Protein AF-A0A2N2N8L3-F1 (afdb_monomer)

Radius of gyration: 20.89 Å; Cα contacts (8 Å, |Δi|>4): 706; chains: 1; bounding box: 48×38×58 Å

Secondary structure (DSSP, 8-state):
-HHHHHHHHH-TTT-SS--HHHHH-TTS---GGG-SHHHHHHHHHHHHHHHHHHHHTT--SEEE-TTS-EEEPPTTS-HHHHHHHHHHHTT--HHHHHHHTSTTTHHHHHHHHH--GGGG--S-SS-TT--PPP---SB-TT-EEEEEEEEE-SSTTTS-S-EEEEEPSSS--SS----PPEE-SS-EEEEEEETTEEEEESS-SS-TTSSEEEEEESB-STTPPPTT-EE-TT-EEE-BBS-SS--SSSBEEEEEEETTEE--SSSSS--EETTEEEEE-SSTT-EEEEETTEEEE--SS--GGGEEE-

Sequence (310 aa):
MLLALMEYQTRWVTRTQLDPSYTTYPMGRYETNREGLYRQLAWTADTLNKAYYRYQINALPYVILADGNLVQLSTLINPGTAAVQYLMAQLHDQSGFQLAVSETGLFSSYTNFFGIPFDMAIENLVPADLTQPALVLPFEEGSTWSFTGGPHGGWGSGSAWAALDFAPPGEAFGCFQSDAWVVAAADGLVVRAKDGAVLLDLDGDGLEQTGWTLLYAHIESRDRVKAGTYLKTGDRIGHPSCEGGVSNGTHLHLARRYNGEWISADTHLPFNLEGWISSGDGAEYDGTLSRDGLSVTAWDGRIAENQIQR

Mean predicted aligned error: 3.6 Å

Nearest PDB structures (foldseek):
  6ik4-assembly1_A  TM=7.657E-01  e=8.246E-11  Pseudoalteromonas sp. CF6-2
  3it5-assembly4_G  TM=7.611E-01  e=2.643E-10  Pseudomonas aeruginosa PAO1
  7qrl-assembly2_B  TM=6.377E-01  e=5.430E-06  Caulobacter vibrioides
  3tuf-assembly1_B-2  TM=6.336E-01  e=5.246E-05  Bacillus subtilis

pLDDT: mean 96.17, std 3.13, range [81.5, 98.88]

Solvent-accessible surface area (backbone atoms only — not comparable to full-atom values): 16124 Å² total; per-residue (Å²): 108,71,66,29,51,24,30,57,62,56,36,60,78,83,49,92,79,72,60,72,66,42,65,40,24,36,61,64,58,93,45,87,94,30,55,32,60,68,43,32,49,51,51,50,54,33,46,31,33,34,32,21,48,30,35,71,71,71,71,47,64,55,41,58,24,62,72,67,51,79,46,76,54,70,89,85,62,54,36,69,56,46,6,52,52,45,48,39,19,70,69,19,38,75,69,53,30,56,44,42,77,30,74,85,21,40,54,39,40,33,33,75,76,72,42,65,72,73,84,73,60,72,80,69,71,70,57,94,82,69,71,82,72,83,29,43,58,48,44,50,78,76,43,54,30,21,36,30,26,17,27,22,42,50,60,62,89,15,34,32,34,11,16,39,28,36,26,64,71,79,88,83,74,45,72,52,91,52,90,55,52,31,22,32,34,39,50,26,27,23,66,41,49,56,76,16,29,38,31,35,24,53,78,56,86,72,49,79,54,46,55,46,29,40,39,39,33,15,30,27,82,65,76,40,47,56,54,78,42,74,40,48,59,65,38,73,42,20,18,38,13,49,35,42,85,85,64,85,30,34,22,36,40,43,22,39,27,40,44,59,41,58,44,33,18,50,61,99,62,38,41,51,38,73,63,31,36,36,38,49,70,88,46,80,34,33,20,36,36,34,42,97,92,45,73,30,49,35,36,92,58,84,55,86,68,20,54,48,70,78

Structure (mmCIF, N/CA/C/O backbone):
data_AF-A0A2N2N8L3-F1
#
_entry.id   AF-A0A2N2N8L3-F1
#
loop_
_atom_site.group_PDB
_atom_site.id
_atom_site.type_symbol
_atom_site.label_atom_id
_atom_site.label_alt_id
_atom_site.label_comp_id
_atom_site.label_asym_id
_atom_site.label_entity_id
_atom_site.label_seq_id
_atom_site.pdbx_PDB_ins_code
_atom_site.Cartn_x
_atom_site.Cartn_y
_atom_site.Cartn_z
_atom_site.occupancy
_atom_site.B_iso_or_equiv
_atom_site.auth_seq_id
_atom_site.auth_comp_id
_atom_site.auth_asym_id
_atom_site.auth_atom_id
_atom_site.pdbx_PDB_model_num
ATOM 1 N N . MET A 1 1 ? 3.624 -7.511 -15.253 1.00 92.12 1 MET A N 1
ATOM 2 C CA . MET A 1 1 ? 4.423 -6.265 -15.379 1.00 92.12 1 MET A CA 1
ATOM 3 C C . MET A 1 1 ? 5.872 -6.423 -14.905 1.00 92.12 1 MET A C 1
ATOM 5 O O . MET A 1 1 ? 6.756 -6.317 -15.742 1.00 92.12 1 MET A O 1
ATOM 9 N N . LEU A 1 2 ? 6.152 -6.710 -13.622 1.00 97.00 2 LEU A N 1
ATOM 10 C CA . LEU A 1 2 ? 7.535 -6.751 -13.090 1.00 97.00 2 LEU A CA 1
ATOM 11 C C . LEU A 1 2 ? 8.491 -7.684 -13.860 1.00 97.00 2 LEU A C 1
ATOM 13 O O . LEU A 1 2 ? 9.638 -7.320 -14.089 1.00 97.00 2 LEU A O 1
ATOM 17 N N . LEU A 1 3 ? 8.008 -8.840 -14.326 1.00 97.06 3 LEU A N 1
ATOM 18 C CA . LEU A 1 3 ? 8.795 -9.748 -15.172 1.00 97.06 3 LEU A CA 1
ATOM 19 C C . LEU A 1 3 ? 9.177 -9.125 -16.523 1.00 97.06 3 LEU A C 1
ATOM 21 O O . LEU A 1 3 ? 10.318 -9.259 -16.947 1.00 97.06 3 LEU A O 1
ATOM 25 N N . ALA A 1 4 ? 8.257 -8.408 -17.178 1.00 97.06 4 ALA A N 1
ATOM 26 C CA . ALA A 1 4 ? 8.539 -7.726 -18.444 1.00 97.06 4 ALA A CA 1
ATOM 27 C C . ALA A 1 4 ? 9.549 -6.586 -18.259 1.00 97.06 4 ALA A C 1
ATOM 29 O O . ALA A 1 4 ? 10.423 -6.398 -19.098 1.00 97.06 4 ALA A O 1
ATOM 30 N N . LEU A 1 5 ? 9.458 -5.858 -17.142 1.00 97.44 5 LEU A N 1
ATOM 31 C CA . LEU A 1 5 ? 10.433 -4.831 -16.777 1.00 97.44 5 LEU A CA 1
ATOM 32 C C . LEU A 1 5 ? 11.821 -5.434 -16.555 1.00 97.44 5 LEU A C 1
ATOM 34 O O . LEU A 1 5 ? 12.789 -4.941 -17.118 1.00 97.44 5 LEU A O 1
ATOM 38 N N . MET A 1 6 ? 11.915 -6.516 -15.786 1.00 97.00 6 MET A N 1
ATOM 39 C CA . MET A 1 6 ? 13.178 -7.210 -15.531 1.00 97.00 6 MET A CA 1
ATOM 40 C C . MET A 1 6 ? 13.795 -7.766 -16.818 1.00 97.00 6 MET A C 1
ATOM 42 O O . MET A 1 6 ? 14.991 -7.618 -17.061 1.00 97.00 6 MET A O 1
ATOM 46 N N . GLU A 1 7 ? 12.966 -8.350 -17.683 1.00 96.81 7 GLU A N 1
ATOM 47 C CA . GLU A 1 7 ? 13.397 -8.813 -18.999 1.00 96.81 7 GLU A CA 1
ATOM 48 C C . GLU A 1 7 ? 13.887 -7.661 -19.877 1.00 96.81 7 GLU A C 1
ATOM 50 O O . GLU A 1 7 ? 14.947 -7.765 -20.488 1.00 96.81 7 GLU A O 1
ATOM 55 N N . TYR A 1 8 ? 13.163 -6.542 -19.910 1.00 97.25 8 TYR A N 1
ATOM 56 C CA . TYR A 1 8 ? 13.579 -5.365 -20.666 1.00 97.25 8 TYR A CA 1
ATOM 57 C C . TYR A 1 8 ? 14.910 -4.790 -20.154 1.00 97.25 8 TYR A C 1
ATOM 59 O O . TYR A 1 8 ? 15.787 -4.486 -20.960 1.00 97.25 8 TYR A O 1
ATOM 67 N N . GLN A 1 9 ? 15.086 -4.672 -18.833 1.00 95.31 9 GLN A N 1
ATOM 68 C CA . GLN A 1 9 ? 16.285 -4.057 -18.252 1.00 95.31 9 GLN A CA 1
ATOM 69 C C . GLN A 1 9 ? 17.534 -4.922 -18.427 1.00 95.31 9 GLN A C 1
ATOM 71 O O . GLN A 1 9 ? 18.600 -4.407 -18.755 1.00 95.31 9 GLN A O 1
ATOM 76 N N . THR A 1 10 ? 17.433 -6.227 -18.174 1.00 94.81 10 THR A N 1
ATOM 77 C CA . THR A 1 10 ? 18.628 -7.073 -18.010 1.00 94.81 10 THR A CA 1
ATOM 78 C C . THR A 1 10 ? 18.534 -8.427 -18.713 1.00 94.81 10 THR A C 1
ATOM 80 O O . THR A 1 10 ? 19.490 -9.206 -18.678 1.00 94.81 10 THR A O 1
ATOM 83 N N . ARG A 1 11 ? 17.410 -8.719 -19.388 1.00 94.56 11 ARG A N 1
ATOM 84 C CA . ARG A 1 11 ? 17.077 -10.039 -19.961 1.00 94.56 11 ARG A CA 1
ATOM 85 C C . ARG A 1 11 ? 17.152 -11.174 -18.941 1.00 94.56 11 ARG A C 1
ATOM 87 O O . ARG A 1 11 ? 17.506 -12.304 -19.275 1.00 94.56 11 ARG A O 1
ATOM 94 N N . TRP A 1 12 ? 16.871 -10.850 -17.679 1.00 94.94 12 TRP A N 1
ATOM 95 C CA . TRP A 1 12 ? 17.054 -11.763 -16.554 1.00 94.94 12 TRP A CA 1
ATOM 96 C C . TRP A 1 12 ? 16.191 -13.021 -16.651 1.00 94.94 12 TRP A C 1
ATOM 98 O O . TRP A 1 12 ? 16.593 -14.080 -16.184 1.00 94.94 12 TRP A O 1
ATOM 108 N N . VAL A 1 13 ? 14.997 -12.902 -17.238 1.00 94.94 13 VAL A N 1
ATOM 109 C CA . VAL A 1 13 ? 13.988 -13.965 -17.229 1.00 94.94 13 VAL A CA 1
ATOM 110 C C . VAL A 1 13 ? 14.315 -15.031 -18.271 1.00 94.94 13 VAL A C 1
ATOM 112 O O . VAL A 1 13 ? 14.165 -16.219 -17.994 1.00 94.94 13 VAL A O 1
ATOM 115 N N . THR A 1 14 ? 14.758 -14.631 -19.466 1.00 94.62 14 THR A N 1
ATOM 116 C CA . THR A 1 14 ? 14.962 -15.571 -20.585 1.00 94.62 14 THR A CA 1
ATOM 117 C C . THR A 1 14 ? 16.404 -16.035 -20.766 1.00 94.62 14 THR A C 1
ATOM 119 O O . THR A 1 14 ? 16.648 -17.073 -21.388 1.00 94.62 14 THR A O 1
ATOM 122 N N . ARG A 1 15 ? 17.389 -15.289 -20.256 1.00 93.00 15 ARG A N 1
ATOM 123 C CA . ARG A 1 15 ? 18.804 -15.558 -20.523 1.00 93.00 15 ARG A CA 1
ATOM 124 C C . ARG A 1 15 ? 19.395 -16.541 -19.512 1.00 93.00 15 ARG A C 1
ATOM 126 O O . ARG A 1 15 ? 19.341 -16.335 -18.309 1.00 93.00 15 ARG A O 1
ATOM 133 N N . THR A 1 16 ? 20.061 -17.578 -20.015 1.00 88.94 16 THR A N 1
ATOM 134 C CA . THR A 1 16 ? 20.685 -18.629 -19.187 1.00 88.94 16 THR A CA 1
ATOM 135 C C . THR A 1 16 ? 22.053 -18.250 -18.614 1.00 88.94 16 THR A C 1
ATOM 137 O O . THR A 1 16 ? 22.494 -18.843 -17.634 1.00 88.94 16 THR A O 1
ATOM 140 N N . GLN A 1 17 ? 22.740 -17.276 -19.216 1.00 90.62 17 GLN A N 1
ATOM 141 C CA . GLN A 1 17 ? 24.029 -16.756 -18.752 1.00 90.62 17 GLN A CA 1
ATOM 142 C C . GLN A 1 17 ? 23.949 -15.242 -18.600 1.00 90.62 17 GLN A C 1
ATOM 144 O O . GLN A 1 17 ? 23.996 -14.512 -19.594 1.00 90.62 17 GLN A O 1
ATOM 149 N N . LEU A 1 18 ? 23.809 -14.788 -17.360 1.00 89.44 18 LEU A N 1
ATOM 150 C CA . LEU A 1 18 ? 23.697 -13.376 -17.014 1.00 89.44 18 LEU A CA 1
ATOM 151 C C . LEU A 1 18 ? 25.063 -12.772 -16.706 1.00 89.44 18 LEU A C 1
ATOM 153 O O . LEU A 1 18 ? 25.964 -13.451 -16.214 1.00 89.44 18 LEU A O 1
ATOM 157 N N . ASP A 1 19 ? 25.188 -11.474 -16.971 1.00 90.44 19 ASP A N 1
ATOM 158 C CA . ASP A 1 19 ? 26.271 -10.693 -16.387 1.00 90.44 19 ASP A CA 1
ATOM 159 C C . ASP A 1 19 ? 26.150 -10.760 -14.849 1.00 90.44 19 ASP A C 1
ATOM 161 O O . ASP A 1 19 ? 25.039 -10.592 -14.331 1.00 90.44 19 ASP A O 1
ATOM 165 N N . PRO A 1 20 ? 27.244 -11.003 -14.099 1.00 89.94 20 PRO A N 1
ATOM 166 C CA . PRO A 1 20 ? 27.199 -11.057 -12.639 1.00 89.94 20 PRO A CA 1
ATOM 167 C C . PRO A 1 20 ? 26.537 -9.831 -11.996 1.00 89.94 20 PRO A C 1
ATOM 169 O O . PRO A 1 20 ? 25.837 -9.971 -10.994 1.00 89.94 20 PRO A O 1
ATOM 172 N N . SER A 1 21 ? 26.693 -8.646 -12.592 1.00 92.12 21 SER A N 1
ATOM 173 C CA . SER A 1 21 ? 26.071 -7.412 -12.105 1.00 92.12 21 SER A CA 1
ATOM 174 C C . SER A 1 21 ? 24.540 -7.453 -12.157 1.00 92.12 21 SER A C 1
ATOM 176 O O . SER A 1 21 ? 23.894 -6.947 -11.241 1.00 92.12 21 SER A O 1
ATOM 178 N N . TYR A 1 22 ? 23.942 -8.121 -13.147 1.00 92.56 22 TYR A N 1
ATOM 179 C CA . TYR A 1 22 ? 22.488 -8.284 -13.262 1.00 92.56 22 TYR A CA 1
ATOM 180 C C . TYR A 1 22 ? 21.931 -9.357 -12.330 1.00 92.56 22 TYR A C 1
ATOM 182 O O . TYR A 1 22 ? 20.751 -9.322 -11.994 1.00 92.56 22 TYR A O 1
ATOM 190 N N . THR A 1 23 ? 22.762 -10.284 -11.853 1.00 90.12 23 THR A N 1
ATOM 191 C CA . THR A 1 23 ? 22.379 -11.172 -10.746 1.00 90.12 23 THR A CA 1
ATOM 192 C C . THR A 1 23 ? 22.213 -10.374 -9.452 1.00 90.12 23 THR A C 1
ATOM 194 O O . THR A 1 23 ? 21.265 -10.605 -8.701 1.00 90.12 23 THR A O 1
ATOM 197 N N . THR A 1 24 ? 23.092 -9.397 -9.215 1.00 94.38 24 THR A N 1
ATOM 198 C CA . THR A 1 24 ? 23.024 -8.510 -8.045 1.00 94.38 24 THR A CA 1
ATOM 199 C C . THR A 1 24 ? 21.941 -7.437 -8.190 1.00 94.38 24 THR A C 1
ATOM 201 O O . THR A 1 24 ? 21.227 -7.155 -7.227 1.00 94.38 24 THR A O 1
ATOM 204 N N . TYR A 1 25 ? 21.765 -6.880 -9.392 1.00 96.44 25 TYR A N 1
ATOM 205 C CA . TYR A 1 25 ? 20.835 -5.787 -9.689 1.00 96.44 25 TYR A CA 1
ATOM 206 C C . TYR A 1 25 ? 19.868 -6.116 -10.849 1.00 96.44 25 TYR A C 1
ATOM 208 O O . TYR A 1 25 ? 19.938 -5.469 -11.898 1.00 96.44 25 TYR A O 1
ATOM 216 N N . PRO A 1 26 ? 18.932 -7.080 -10.695 1.00 95.69 26 PRO A N 1
ATOM 217 C CA . PRO A 1 26 ? 18.049 -7.504 -11.792 1.00 95.69 26 PRO A CA 1
ATOM 218 C C . PRO A 1 26 ? 17.213 -6.404 -12.462 1.00 95.69 26 PRO A C 1
ATOM 220 O O . PRO A 1 26 ? 16.838 -6.553 -13.624 1.00 95.69 26 PRO A O 1
ATOM 223 N N . MET A 1 27 ? 16.925 -5.302 -11.760 1.00 96.56 27 MET A N 1
ATOM 224 C CA . MET A 1 27 ? 16.136 -4.180 -12.291 1.00 96.56 27 MET A CA 1
ATOM 225 C C . MET A 1 27 ? 17.001 -3.001 -12.758 1.00 96.56 27 MET A C 1
ATOM 227 O O . MET A 1 27 ? 16.466 -1.945 -13.082 1.00 96.56 27 MET A O 1
ATOM 231 N N . GLY A 1 28 ? 18.330 -3.158 -12.789 1.00 93.44 28 GLY A N 1
ATOM 232 C CA . GLY A 1 28 ? 19.258 -2.130 -13.268 1.00 93.44 28 GLY A CA 1
ATOM 233 C C . GLY A 1 28 ? 19.473 -0.953 -12.309 1.00 93.44 28 GLY A C 1
ATOM 234 O O . GLY A 1 28 ? 20.084 0.038 -12.701 1.00 93.44 28 GLY A O 1
ATOM 235 N N . ARG A 1 29 ? 19.004 -1.033 -11.053 1.00 95.25 29 ARG A N 1
ATOM 236 C CA . ARG A 1 29 ? 19.214 0.019 -10.044 1.00 95.25 29 ARG A CA 1
ATOM 237 C C . ARG A 1 29 ? 20.428 -0.285 -9.168 1.00 95.25 29 ARG A C 1
ATOM 239 O O . ARG A 1 29 ? 20.309 -1.003 -8.178 1.00 95.25 29 ARG A O 1
ATOM 246 N N . TYR A 1 30 ? 21.573 0.297 -9.505 1.00 93.88 30 TYR A N 1
ATOM 247 C CA . TYR A 1 30 ? 22.857 0.061 -8.833 1.00 93.88 30 TYR A CA 1
ATOM 248 C C . TYR A 1 30 ? 23.012 0.854 -7.530 1.00 93.88 30 TYR A C 1
ATOM 250 O O . TYR A 1 30 ? 23.660 1.896 -7.488 1.00 93.88 30 TYR A O 1
ATOM 258 N N . GLU A 1 31 ? 22.420 0.349 -6.452 1.00 93.50 31 GLU A N 1
ATOM 259 C CA . GLU A 1 31 ? 22.588 0.896 -5.104 1.00 93.50 31 GLU A CA 1
ATOM 260 C C . GLU A 1 31 ? 22.801 -0.226 -4.091 1.00 93.50 31 GLU A C 1
ATOM 262 O O . GLU A 1 31 ? 21.993 -1.149 -4.004 1.00 93.50 31 GLU A O 1
ATOM 267 N N . THR A 1 32 ? 23.848 -0.121 -3.275 1.00 90.00 32 THR A N 1
ATOM 268 C CA . THR A 1 32 ? 24.277 -1.189 -2.353 1.00 90.00 32 THR A CA 1
ATOM 269 C C . THR A 1 32 ? 23.197 -1.613 -1.350 1.00 90.00 32 THR A C 1
ATOM 271 O O . THR A 1 32 ? 23.111 -2.775 -0.968 1.00 90.00 32 THR A O 1
ATOM 274 N N . ASN A 1 33 ? 22.305 -0.708 -0.944 1.00 92.31 33 ASN A N 1
ATOM 275 C CA . ASN A 1 33 ? 21.179 -1.020 -0.053 1.00 92.31 33 ASN A CA 1
ATOM 276 C C . ASN A 1 33 ? 19.990 -1.709 -0.760 1.00 92.31 33 ASN A C 1
ATOM 278 O O . ASN A 1 33 ? 19.037 -2.120 -0.084 1.00 92.31 33 ASN A O 1
ATOM 282 N N . ARG A 1 34 ? 20.042 -1.858 -2.090 1.00 93.38 34 ARG A N 1
ATOM 283 C CA . ARG A 1 34 ? 19.021 -2.481 -2.950 1.00 93.38 34 ARG A CA 1
ATOM 284 C C . ARG A 1 34 ? 19.518 -3.745 -3.656 1.00 93.38 34 ARG A C 1
ATOM 286 O O . ARG A 1 34 ? 18.899 -4.170 -4.627 1.00 93.38 34 ARG A O 1
ATOM 293 N N . GLU A 1 35 ? 20.605 -4.349 -3.191 1.00 95.38 35 GLU A N 1
ATOM 294 C CA . GLU A 1 35 ? 21.120 -5.598 -3.758 1.00 95.38 35 GLU A CA 1
ATOM 295 C C . GLU A 1 35 ? 20.128 -6.764 -3.618 1.00 95.38 35 GLU A C 1
ATOM 297 O O . GLU A 1 35 ? 19.452 -6.931 -2.597 1.00 95.38 35 GLU A O 1
ATOM 302 N N . GLY A 1 36 ? 20.074 -7.597 -4.657 1.00 95.31 36 GLY A N 1
ATOM 303 C CA . GLY A 1 36 ? 19.284 -8.821 -4.706 1.00 95.31 36 GLY A CA 1
ATOM 304 C C . GLY A 1 36 ? 17.870 -8.643 -5.262 1.00 95.31 36 GLY A C 1
ATOM 305 O O . GLY A 1 36 ? 17.263 -7.569 -5.217 1.00 95.31 36 GLY A O 1
ATOM 306 N N . LEU A 1 37 ? 17.322 -9.752 -5.768 1.00 95.38 37 LEU A N 1
ATOM 307 C CA . LEU A 1 37 ? 16.042 -9.794 -6.481 1.00 95.38 37 LEU A CA 1
ATOM 308 C C . LEU A 1 37 ? 14.892 -9.163 -5.686 1.00 95.38 37 LEU A C 1
ATOM 310 O O . LEU A 1 37 ? 14.168 -8.326 -6.215 1.00 95.38 37 LEU A O 1
ATOM 314 N N . TYR A 1 38 ? 14.747 -9.526 -4.408 1.00 94.81 38 TYR A N 1
ATOM 315 C CA . TYR A 1 38 ? 13.665 -9.018 -3.563 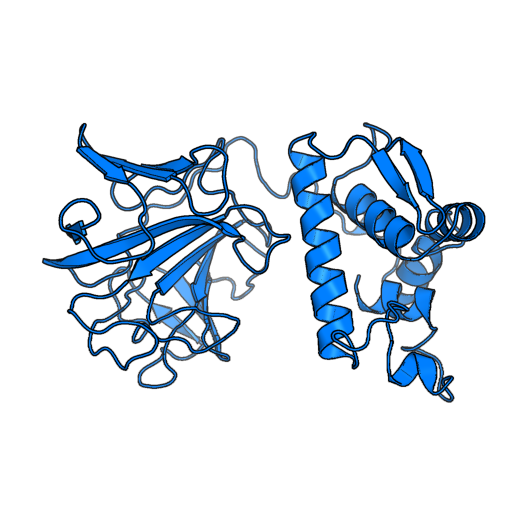1.00 94.81 38 TYR A CA 1
ATOM 316 C C . TYR A 1 38 ? 13.693 -7.490 -3.440 1.00 94.81 38 TYR A C 1
ATOM 318 O O . TYR A 1 38 ? 12.676 -6.838 -3.659 1.00 94.81 38 TYR A O 1
ATOM 326 N N . ARG A 1 39 ? 14.856 -6.902 -3.134 1.00 95.75 39 ARG A N 1
ATOM 327 C CA . ARG A 1 39 ? 14.973 -5.454 -2.907 1.00 95.75 39 ARG A CA 1
ATOM 328 C C . ARG A 1 39 ? 14.811 -4.656 -4.196 1.00 95.75 39 ARG A C 1
ATOM 330 O O . ARG A 1 39 ? 14.174 -3.607 -4.177 1.00 95.75 39 ARG A O 1
ATOM 337 N N . GLN A 1 40 ? 15.330 -5.170 -5.310 1.00 97.50 40 GLN A N 1
ATOM 338 C CA . GLN A 1 40 ? 15.124 -4.572 -6.630 1.00 97.50 40 GLN A CA 1
ATOM 339 C C . GLN A 1 40 ? 13.644 -4.578 -7.032 1.00 97.50 40 GLN A C 1
ATOM 341 O O . GLN A 1 40 ? 13.124 -3.553 -7.474 1.00 97.50 40 GLN A O 1
ATOM 346 N N . LEU A 1 41 ? 12.949 -5.705 -6.835 1.00 97.06 41 LEU A N 1
ATOM 347 C CA . LEU A 1 41 ? 11.519 -5.822 -7.122 1.00 97.06 41 LEU A CA 1
ATOM 348 C C . LEU A 1 41 ? 10.667 -4.949 -6.198 1.00 97.06 41 LEU A C 1
ATOM 350 O O . LEU A 1 41 ? 9.763 -4.274 -6.684 1.00 97.06 41 LEU A O 1
ATOM 354 N N . ALA A 1 42 ? 10.976 -4.916 -4.899 1.00 95.81 42 ALA A N 1
ATOM 355 C CA . ALA A 1 42 ? 10.286 -4.066 -3.932 1.00 95.81 42 ALA A CA 1
ATOM 356 C C . ALA A 1 42 ? 10.439 -2.581 -4.288 1.00 95.81 42 ALA A C 1
ATOM 358 O O . ALA A 1 42 ? 9.445 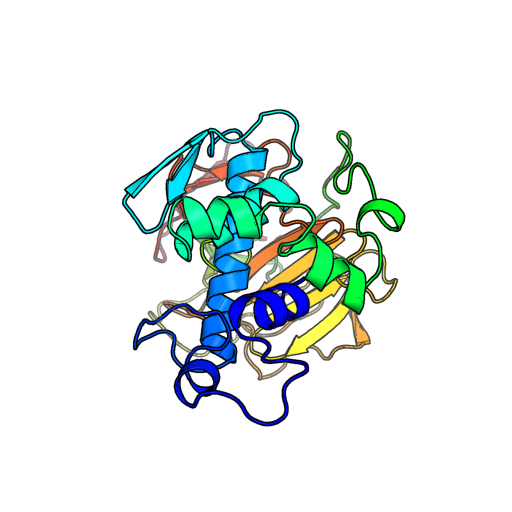-1.864 -4.358 1.00 95.81 42 ALA A O 1
ATOM 359 N N . TRP A 1 43 ? 11.661 -2.135 -4.606 1.00 96.94 43 TRP A N 1
ATOM 360 C CA . T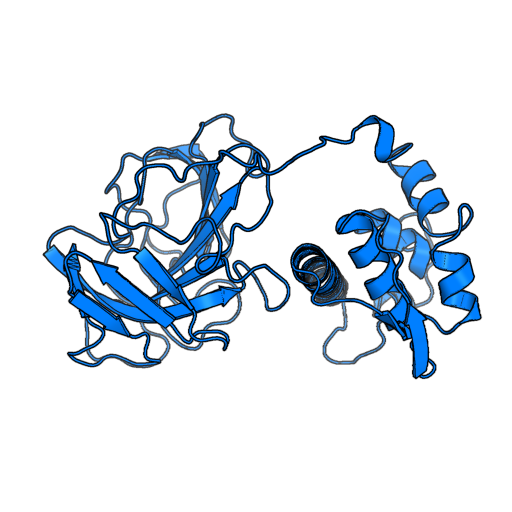RP A 1 43 ? 11.907 -0.770 -5.074 1.00 96.94 43 TRP A CA 1
ATOM 361 C C . TRP A 1 43 ? 11.144 -0.459 -6.362 1.00 96.94 43 TRP A C 1
ATOM 363 O O . TRP A 1 43 ? 10.541 0.608 -6.474 1.00 96.94 43 TRP A O 1
ATOM 373 N N . THR A 1 44 ? 11.151 -1.375 -7.335 1.00 97.94 44 THR A N 1
ATOM 374 C CA . THR A 1 44 ? 10.426 -1.153 -8.589 1.00 97.94 44 THR A CA 1
ATOM 375 C C . THR A 1 44 ? 8.921 -1.050 -8.352 1.00 97.94 44 THR A C 1
ATOM 377 O O . THR A 1 44 ? 8.297 -0.132 -8.874 1.00 97.94 44 THR A O 1
ATOM 380 N N . ALA A 1 45 ? 8.335 -1.950 -7.559 1.00 97.69 45 ALA A N 1
ATOM 381 C CA . ALA A 1 45 ? 6.908 -1.921 -7.248 1.00 97.69 45 ALA A CA 1
ATOM 382 C C . ALA A 1 45 ? 6.508 -0.624 -6.523 1.00 97.69 45 ALA A C 1
ATOM 384 O O . ALA A 1 45 ? 5.537 0.019 -6.915 1.00 97.69 45 ALA A O 1
ATOM 385 N N . ASP A 1 46 ? 7.295 -0.197 -5.532 1.00 97.62 46 ASP A N 1
ATOM 386 C CA . ASP A 1 46 ? 7.068 1.059 -4.809 1.00 97.62 46 ASP A CA 1
ATOM 387 C C . ASP A 1 46 ? 7.204 2.285 -5.729 1.00 97.62 46 ASP A C 1
ATOM 389 O O . ASP A 1 46 ? 6.380 3.195 -5.700 1.00 97.62 46 ASP A O 1
ATOM 393 N N . THR A 1 47 ? 8.190 2.274 -6.631 1.00 98.19 47 THR A N 1
ATOM 394 C CA . THR A 1 47 ? 8.409 3.341 -7.623 1.00 98.19 47 THR A CA 1
ATOM 395 C C . THR A 1 47 ? 7.261 3.441 -8.629 1.00 98.19 47 THR A C 1
ATOM 397 O O . THR A 1 47 ? 6.841 4.547 -8.970 1.00 98.19 47 THR A O 1
ATOM 400 N N . LEU A 1 48 ? 6.732 2.300 -9.084 1.00 98.44 48 LEU A N 1
ATOM 401 C CA . LEU A 1 48 ? 5.555 2.255 -9.951 1.00 98.44 48 LEU A CA 1
ATOM 402 C C . LEU A 1 48 ? 4.326 2.815 -9.227 1.00 98.44 48 LEU A C 1
ATOM 404 O O . LEU A 1 48 ? 3.675 3.707 -9.763 1.00 98.44 48 LEU A O 1
ATOM 408 N N . ASN A 1 49 ? 4.051 2.356 -8.000 1.00 98.00 49 ASN A N 1
ATOM 409 C CA . ASN A 1 49 ? 2.943 2.873 -7.193 1.00 98.00 49 ASN A CA 1
ATOM 410 C C . ASN A 1 49 ? 3.054 4.390 -7.011 1.00 98.00 49 ASN A C 1
ATOM 412 O O . ASN A 1 49 ? 2.105 5.117 -7.299 1.00 98.00 49 ASN A O 1
ATOM 416 N N . LYS A 1 50 ? 4.240 4.881 -6.632 1.00 97.94 50 LYS A N 1
ATOM 417 C CA . LYS A 1 50 ? 4.480 6.306 -6.375 1.00 97.94 50 LYS A CA 1
ATOM 418 C C . LYS A 1 50 ? 4.052 7.174 -7.548 1.00 97.94 50 LYS A C 1
ATOM 420 O O . LYS A 1 50 ? 3.427 8.214 -7.361 1.00 97.94 50 LYS A O 1
ATOM 425 N N . ALA A 1 51 ? 4.417 6.770 -8.756 1.00 98.31 51 ALA A N 1
ATOM 426 C CA . ALA A 1 51 ? 4.080 7.519 -9.951 1.00 98.31 51 ALA A CA 1
ATOM 427 C C . ALA A 1 51 ? 2.629 7.305 -10.397 1.00 98.31 51 ALA A C 1
ATOM 429 O O . ALA A 1 51 ? 2.004 8.274 -10.823 1.00 98.31 51 ALA A O 1
ATOM 430 N N . TYR A 1 52 ? 2.083 6.095 -10.232 1.00 97.75 52 TYR A N 1
ATOM 431 C CA . TYR A 1 52 ? 0.671 5.793 -10.484 1.00 97.75 52 TYR A CA 1
ATOM 432 C C . TYR A 1 52 ? -0.237 6.739 -9.688 1.00 97.75 52 TYR A C 1
ATOM 434 O O . TYR A 1 52 ? -0.970 7.536 -10.275 1.00 97.75 52 TYR A O 1
ATOM 442 N N . TYR A 1 53 ? -0.116 6.732 -8.357 1.00 97.00 53 TYR A N 1
ATOM 443 C CA . TYR A 1 53 ? -1.004 7.505 -7.487 1.00 97.00 53 TYR A CA 1
ATOM 444 C C . TYR A 1 53 ? -0.771 9.012 -7.604 1.00 97.00 53 TYR A C 1
ATOM 446 O O . TYR A 1 53 ? -1.729 9.780 -7.619 1.00 97.00 53 TYR A O 1
ATOM 454 N N . ARG A 1 54 ? 0.480 9.470 -7.772 1.00 96.75 54 ARG A N 1
ATOM 455 C CA . ARG A 1 54 ? 0.754 10.904 -7.990 1.00 96.75 54 ARG A CA 1
ATOM 456 C C . ARG A 1 54 ? 0.177 11.413 -9.302 1.00 96.75 54 ARG A C 1
ATOM 458 O O . ARG A 1 54 ? -0.337 12.526 -9.336 1.00 96.75 54 ARG A O 1
ATOM 465 N N . TYR A 1 55 ? 0.271 10.635 -10.378 1.00 97.56 55 TYR A N 1
ATOM 466 C CA . TYR A 1 55 ? -0.305 11.034 -11.657 1.00 97.56 55 TYR A CA 1
ATOM 467 C C . TYR A 1 55 ? -1.838 11.080 -11.582 1.00 97.56 55 TYR A C 1
ATOM 469 O O . TYR A 1 55 ? -2.432 12.049 -12.045 1.00 97.56 55 TYR A O 1
ATOM 477 N N . GLN A 1 56 ? -2.467 10.102 -10.919 1.00 94.12 56 GLN A N 1
ATOM 478 C CA . GLN A 1 56 ? -3.921 10.043 -10.716 1.00 94.12 56 GLN A CA 1
ATOM 479 C C . GLN A 1 56 ? -4.492 11.307 -10.045 1.00 94.12 56 GLN A C 1
ATOM 481 O O . GLN A 1 56 ? -5.587 11.742 -10.392 1.00 94.12 56 GLN A O 1
ATOM 486 N N . ILE A 1 57 ? -3.736 11.934 -9.137 1.00 93.25 57 ILE A N 1
ATOM 487 C CA . ILE A 1 57 ? -4.129 13.178 -8.450 1.00 93.25 57 ILE A CA 1
ATOM 488 C C . ILE A 1 57 ? -3.534 14.452 -9.082 1.00 93.25 57 ILE A C 1
ATOM 490 O O . ILE A 1 57 ? -3.530 15.509 -8.456 1.00 93.25 57 ILE A O 1
ATOM 494 N N . ASN A 1 58 ? -3.017 14.377 -10.314 1.00 95.19 58 ASN A N 1
ATOM 495 C CA . ASN A 1 58 ? -2.378 15.489 -11.038 1.00 95.19 58 ASN A CA 1
ATOM 496 C C . ASN A 1 58 ? -1.130 16.088 -10.347 1.00 95.19 58 ASN A C 1
ATOM 498 O O . ASN A 1 58 ? -0.760 17.235 -10.596 1.00 95.19 58 ASN A O 1
ATOM 502 N N . ALA A 1 59 ? -0.436 15.307 -9.516 1.00 95.25 59 ALA A N 1
ATOM 503 C CA . ALA A 1 59 ? 0.785 15.695 -8.800 1.00 95.25 59 ALA A CA 1
ATOM 504 C C . ALA A 1 59 ? 2.086 15.217 -9.484 1.00 95.25 59 ALA A C 1
ATOM 506 O O . ALA A 1 59 ? 3.158 15.228 -8.873 1.00 95.25 59 ALA A O 1
ATOM 507 N N . LEU A 1 60 ? 2.017 14.782 -10.749 1.00 97.75 60 LEU A N 1
ATOM 508 C CA . LEU A 1 60 ? 3.177 14.360 -11.544 1.00 97.75 60 LEU A CA 1
ATOM 509 C C . LEU A 1 60 ? 3.101 14.894 -12.991 1.00 97.75 60 LEU A C 1
ATOM 511 O O . LEU A 1 60 ? 2.787 14.139 -13.905 1.00 97.75 60 LEU A O 1
ATOM 515 N N . PRO A 1 61 ? 3.375 16.189 -13.228 1.00 97.56 61 PRO A N 1
ATOM 516 C CA . PRO A 1 61 ? 3.299 16.783 -14.570 1.00 97.56 61 PRO A CA 1
ATOM 517 C C . PRO A 1 61 ? 4.519 16.482 -15.461 1.00 97.56 61 PRO A C 1
ATOM 519 O O . PRO A 1 61 ? 4.464 16.640 -16.680 1.00 97.56 61 PRO A O 1
ATOM 522 N N . TYR A 1 62 ? 5.645 16.084 -14.870 1.00 97.94 62 TYR A N 1
ATOM 523 C CA . TYR A 1 62 ? 6.886 15.781 -15.582 1.00 97.94 62 TYR A CA 1
ATOM 524 C C . TYR A 1 62 ? 7.714 14.740 -14.828 1.00 97.94 62 TYR A C 1
ATOM 526 O O . TYR A 1 62 ? 7.488 14.471 -13.645 1.00 97.94 62 TYR A O 1
ATOM 534 N N . VAL A 1 63 ? 8.710 14.190 -15.517 1.00 98.31 63 VAL A N 1
ATOM 535 C CA . VAL A 1 63 ? 9.735 13.308 -14.956 1.00 98.31 63 VAL A CA 1
ATOM 536 C C . VAL A 1 63 ? 11.119 13.902 -15.189 1.00 98.31 63 VAL A C 1
ATOM 538 O O . VAL A 1 63 ? 11.345 14.599 -16.178 1.00 98.31 63 VAL A O 1
ATOM 541 N N . ILE A 1 64 ? 12.035 13.635 -14.261 1.00 98.31 64 ILE A N 1
ATOM 542 C CA . ILE A 1 64 ? 13.456 13.965 -14.397 1.00 98.31 64 ILE A CA 1
ATOM 543 C C . ILE A 1 64 ? 14.184 12.656 -14.692 1.00 98.31 64 ILE A C 1
ATOM 545 O O . ILE A 1 64 ? 14.047 11.693 -13.932 1.00 98.31 64 ILE A O 1
ATOM 549 N N . LEU A 1 65 ? 14.893 12.626 -15.816 1.00 98.44 65 LEU A N 1
ATOM 550 C CA . LEU A 1 65 ? 15.658 11.481 -16.296 1.00 98.44 65 LEU A CA 1
ATOM 551 C C . LEU A 1 65 ? 16.956 11.303 -15.492 1.00 98.44 65 LEU A C 1
ATOM 553 O O . LEU A 1 65 ? 17.376 12.202 -14.759 1.00 98.44 65 LEU A O 1
ATOM 557 N N . ALA A 1 66 ? 17.630 10.163 -15.651 1.00 97.00 66 ALA A N 1
ATOM 558 C CA . ALA A 1 66 ? 18.855 9.854 -14.909 1.00 97.00 66 ALA A CA 1
ATOM 559 C C . ALA A 1 66 ? 20.023 10.810 -15.230 1.00 97.00 66 ALA A C 1
ATOM 561 O O . ALA A 1 66 ? 20.930 10.972 -14.416 1.00 97.00 66 ALA A O 1
ATOM 562 N N . ASP A 1 67 ? 19.983 11.465 -16.393 1.00 97.06 67 ASP A N 1
ATOM 563 C CA . ASP A 1 67 ? 20.934 12.493 -16.833 1.00 97.06 67 ASP A CA 1
ATOM 564 C C . ASP A 1 67 ? 20.523 13.927 -16.428 1.00 97.06 67 ASP A C 1
ATOM 566 O O . ASP A 1 67 ? 21.225 14.887 -16.744 1.00 97.06 67 ASP A O 1
ATOM 570 N N . GLY A 1 68 ? 19.400 14.086 -15.716 1.00 97.75 68 GLY A N 1
ATOM 571 C CA . GLY A 1 68 ? 18.866 15.371 -15.265 1.00 97.75 68 GLY A CA 1
ATOM 572 C C . GLY A 1 68 ? 17.956 16.082 -16.271 1.00 97.75 68 GLY A C 1
ATOM 573 O O . GLY A 1 68 ? 17.403 17.131 -15.932 1.00 97.75 68 GLY A O 1
ATOM 574 N N . ASN A 1 69 ? 17.757 15.537 -17.477 1.00 97.94 69 ASN A N 1
ATOM 575 C CA . ASN A 1 69 ? 16.820 16.110 -18.442 1.00 97.94 69 ASN A CA 1
ATOM 576 C C . ASN A 1 69 ? 15.371 15.997 -17.951 1.00 97.94 69 ASN A C 1
ATOM 578 O O . ASN A 1 69 ? 14.994 15.045 -17.268 1.00 97.94 69 ASN A O 1
ATOM 582 N N . LEU A 1 70 ? 14.543 16.977 -18.315 1.00 98.06 70 LEU A N 1
ATOM 583 C CA . LEU A 1 70 ? 13.125 17.016 -17.963 1.00 98.06 70 LEU A CA 1
ATOM 584 C C . LEU A 1 70 ? 12.273 16.597 -19.160 1.00 98.06 70 LEU A C 1
ATOM 586 O O . LEU A 1 70 ? 12.411 17.153 -20.250 1.00 98.06 70 LEU A O 1
ATOM 590 N N . VAL A 1 71 ? 11.334 15.679 -18.933 1.00 98.12 71 VAL A N 1
ATOM 591 C CA . VAL A 1 71 ? 10.324 15.276 -19.919 1.00 98.12 71 VAL A CA 1
ATOM 592 C C . VAL A 1 71 ? 8.931 15.514 -19.344 1.00 98.12 71 VAL A C 1
ATOM 594 O O . VAL A 1 71 ? 8.606 15.026 -18.263 1.00 98.12 71 VAL A O 1
ATOM 597 N N . GLN A 1 72 ? 8.100 16.270 -20.062 1.00 97.94 72 GLN A N 1
ATOM 598 C CA . GLN A 1 72 ? 6.695 16.460 -19.694 1.00 97.94 72 GLN A CA 1
ATOM 599 C C . GLN A 1 72 ? 5.907 15.172 -19.927 1.00 97.94 72 GLN A C 1
ATOM 601 O O . GLN A 1 72 ? 6.044 14.539 -20.975 1.00 97.94 72 GLN A O 1
ATOM 606 N N . LEU A 1 73 ? 5.062 14.805 -18.964 1.00 98.00 73 LEU A N 1
ATOM 607 C CA . LEU A 1 73 ? 4.116 13.715 -19.153 1.00 98.00 73 LEU A CA 1
ATOM 608 C C . LEU A 1 73 ? 2.893 14.241 -19.906 1.00 98.00 73 LEU A C 1
ATOM 610 O O . LEU A 1 73 ? 2.371 15.314 -19.608 1.00 98.00 73 LEU A O 1
ATOM 614 N N . SER A 1 74 ? 2.444 13.479 -20.902 1.00 96.75 74 SER A N 1
ATOM 615 C CA . SER A 1 74 ? 1.193 13.768 -21.605 1.00 96.75 74 SER A CA 1
ATOM 616 C C . SER A 1 74 ? 0.022 13.663 -20.634 1.00 96.75 74 SER A C 1
ATOM 618 O O . SER A 1 74 ? 0.009 12.759 -19.814 1.00 96.75 74 SER A O 1
ATOM 620 N N . THR A 1 75 ? -0.988 14.520 -20.764 1.00 94.88 75 THR A N 1
ATOM 621 C CA . THR A 1 75 ? -2.240 14.414 -19.995 1.00 94.88 75 THR A CA 1
ATOM 622 C C . THR A 1 75 ? -3.203 13.362 -20.555 1.00 94.88 75 THR A C 1
ATOM 624 O O . THR A 1 75 ? -4.264 13.132 -19.985 1.00 94.88 75 THR A O 1
ATOM 627 N N . LEU A 1 76 ? -2.858 12.733 -21.686 1.00 94.75 76 LEU A N 1
ATOM 628 C CA . LEU A 1 76 ? -3.698 11.747 -22.376 1.00 94.75 76 LEU A CA 1
ATOM 629 C C . LEU A 1 76 ? -3.400 10.297 -21.969 1.00 94.75 76 LEU A C 1
ATOM 631 O O . LEU A 1 76 ? -4.116 9.393 -22.390 1.00 94.75 76 LEU A O 1
ATOM 635 N N . ILE A 1 77 ? -2.327 10.052 -21.212 1.00 94.44 77 ILE A N 1
ATOM 636 C CA . ILE A 1 77 ? -1.957 8.697 -20.780 1.00 94.44 77 ILE A CA 1
ATOM 637 C C . ILE A 1 77 ? -2.676 8.320 -19.483 1.00 94.44 77 ILE A C 1
ATOM 639 O O . ILE A 1 77 ? -3.030 9.185 -18.680 1.00 94.44 77 ILE A O 1
ATOM 643 N N . ASN A 1 78 ? -2.849 7.017 -19.255 1.00 93.06 78 ASN A N 1
ATOM 644 C CA . ASN A 1 78 ? -3.366 6.506 -17.987 1.00 93.06 78 ASN A CA 1
ATOM 645 C C . ASN A 1 78 ? -2.268 6.463 -16.894 1.00 93.06 78 ASN A C 1
ATOM 647 O O . ASN A 1 78 ? -1.071 6.464 -17.217 1.00 93.06 78 ASN A O 1
ATOM 651 N N . PRO A 1 79 ? -2.645 6.376 -15.601 1.00 94.88 79 PRO A N 1
ATOM 652 C CA . PRO A 1 79 ? -1.686 6.335 -14.494 1.00 94.88 79 PRO A CA 1
ATOM 653 C C . PRO A 1 79 ? -0.674 5.181 -14.572 1.00 94.88 79 PRO A C 1
ATOM 655 O O . PRO A 1 79 ? 0.490 5.354 -14.212 1.00 94.88 79 PRO A O 1
ATOM 658 N N . GLY A 1 80 ? -1.065 4.018 -15.107 1.00 94.31 80 GLY A N 1
ATOM 659 C CA . GLY A 1 80 ? -0.153 2.885 -15.316 1.00 94.31 80 GLY A CA 1
ATOM 660 C C . GLY A 1 80 ? 0.964 3.184 -16.323 1.00 94.31 80 GLY A C 1
ATOM 661 O O . GLY A 1 80 ? 2.125 2.838 -16.100 1.00 94.31 80 GLY A O 1
ATOM 662 N N . THR A 1 81 ? 0.640 3.888 -17.407 1.00 95.31 81 THR A N 1
ATOM 663 C CA . THR A 1 81 ? 1.617 4.344 -18.405 1.00 95.31 81 THR A CA 1
ATOM 664 C C . THR A 1 81 ? 2.543 5.397 -17.804 1.00 95.31 81 THR A C 1
ATOM 666 O O . THR A 1 81 ? 3.759 5.303 -17.968 1.00 95.31 81 THR A O 1
ATOM 669 N N . ALA A 1 82 ? 1.994 6.358 -17.054 1.00 97.88 82 ALA A N 1
ATOM 670 C CA . ALA A 1 82 ? 2.789 7.359 -16.342 1.00 97.88 82 ALA A CA 1
ATOM 671 C C . ALA A 1 82 ? 3.770 6.708 -15.351 1.00 97.88 82 ALA A C 1
ATOM 673 O O . ALA A 1 82 ? 4.937 7.096 -15.294 1.00 97.88 82 ALA A O 1
ATOM 674 N N . ALA A 1 83 ? 3.333 5.668 -14.633 1.00 98.12 83 ALA A N 1
ATOM 675 C CA . ALA A 1 83 ? 4.172 4.909 -13.713 1.00 98.12 83 ALA A CA 1
ATOM 676 C C . ALA A 1 83 ? 5.364 4.235 -14.401 1.00 98.12 83 ALA A C 1
ATOM 678 O O . ALA A 1 83 ? 6.499 4.327 -13.928 1.00 98.12 83 ALA A O 1
ATOM 679 N N . VAL A 1 84 ? 5.120 3.600 -15.549 1.00 97.88 84 VAL A N 1
ATOM 680 C CA . VAL A 1 84 ? 6.175 3.003 -16.375 1.00 97.88 84 VAL A CA 1
ATOM 681 C C . VAL A 1 84 ? 7.158 4.064 -16.864 1.00 97.88 84 VAL A C 1
ATOM 683 O O . VAL A 1 84 ? 8.366 3.871 -16.727 1.00 97.88 84 VAL A O 1
ATOM 686 N N . GLN A 1 85 ? 6.667 5.188 -17.398 1.00 98.44 85 GLN A N 1
ATOM 687 C CA . GLN A 1 85 ? 7.535 6.274 -17.861 1.00 98.44 85 GLN A CA 1
ATOM 688 C C . GLN A 1 85 ? 8.386 6.816 -16.707 1.00 98.44 85 GLN A C 1
ATOM 690 O O . GLN A 1 85 ? 9.602 6.930 -16.840 1.00 98.44 85 GLN A O 1
ATOM 695 N N . TYR A 1 86 ? 7.794 7.056 -15.537 1.00 98.56 86 TYR A N 1
ATOM 696 C CA . TYR A 1 86 ? 8.540 7.489 -14.358 1.00 98.56 86 TYR A CA 1
ATOM 697 C C . TYR A 1 86 ? 9.648 6.507 -13.975 1.00 98.56 86 TYR A C 1
ATOM 699 O O . TYR A 1 86 ? 10.788 6.921 -13.776 1.00 98.56 86 TYR A O 1
ATOM 707 N N . LEU A 1 87 ? 9.355 5.205 -13.918 1.00 98.50 87 LEU A N 1
ATOM 708 C CA . LEU A 1 87 ? 10.368 4.194 -13.617 1.00 98.50 87 LEU A CA 1
ATOM 709 C C . LEU A 1 87 ? 11.510 4.208 -14.644 1.00 98.50 87 LEU A C 1
ATOM 711 O O . LEU A 1 87 ? 12.674 4.146 -14.252 1.00 98.50 87 LEU A O 1
ATOM 715 N N . MET A 1 88 ? 11.201 4.311 -15.942 1.00 98.38 88 MET A N 1
ATOM 716 C CA . MET A 1 88 ? 12.233 4.379 -16.985 1.00 98.38 88 MET A CA 1
ATOM 717 C C . MET A 1 88 ? 13.086 5.642 -16.847 1.00 98.38 88 MET A C 1
ATOM 719 O O . MET A 1 88 ? 14.301 5.564 -16.999 1.00 98.38 88 MET A O 1
ATOM 723 N N . ALA A 1 89 ? 12.487 6.774 -16.475 1.00 98.25 89 ALA A N 1
ATOM 724 C CA . ALA A 1 89 ? 13.217 8.007 -16.192 1.00 98.25 89 ALA A CA 1
ATOM 725 C C . ALA A 1 89 ? 14.203 7.856 -15.022 1.00 98.25 89 ALA A C 1
ATOM 727 O O . ALA A 1 89 ? 15.282 8.434 -15.051 1.00 98.25 89 ALA A O 1
ATOM 728 N N . GLN A 1 90 ? 13.886 7.035 -14.014 1.00 97.69 90 GLN A N 1
ATOM 729 C CA . GLN A 1 90 ? 14.805 6.763 -12.898 1.00 97.69 90 GLN A CA 1
ATOM 730 C C . GLN A 1 90 ? 16.009 5.884 -13.276 1.00 97.69 90 GLN A C 1
ATOM 732 O O . GLN A 1 90 ? 16.933 5.747 -12.468 1.00 97.69 90 GLN A O 1
ATOM 737 N N . LEU A 1 91 ? 15.981 5.242 -14.446 1.00 97.19 91 LEU A N 1
ATOM 738 C CA . LEU A 1 91 ? 16.964 4.241 -14.868 1.00 97.19 91 LEU A CA 1
ATOM 739 C C . LEU A 1 91 ? 17.760 4.658 -16.108 1.00 97.19 91 LEU A C 1
ATOM 741 O O . LEU A 1 91 ? 18.861 4.151 -16.306 1.00 97.19 91 LEU A O 1
ATOM 745 N N . HIS A 1 92 ? 17.220 5.558 -16.931 1.00 98.19 92 HIS A N 1
ATOM 746 C CA . HIS A 1 92 ? 17.752 5.859 -18.258 1.00 98.19 92 HIS A CA 1
ATOM 747 C C . HIS A 1 92 ? 17.977 7.355 -18.482 1.00 98.19 92 HIS A C 1
ATOM 749 O O . HIS A 1 92 ? 17.264 8.201 -17.938 1.00 98.19 92 HIS A O 1
ATOM 755 N N . ASP A 1 93 ? 18.974 7.659 -19.314 1.00 97.94 93 ASP A N 1
ATOM 756 C CA . ASP A 1 93 ? 19.176 8.979 -19.917 1.00 97.94 93 ASP A CA 1
ATOM 757 C C . ASP A 1 93 ? 18.126 9.265 -21.007 1.00 97.94 93 ASP A C 1
ATOM 759 O O . ASP A 1 93 ? 17.250 8.438 -21.275 1.00 97.94 93 ASP A O 1
ATOM 763 N N . GLN A 1 94 ? 18.212 10.421 -21.669 1.00 97.75 94 GLN A N 1
ATOM 764 C CA . GLN A 1 94 ? 17.287 10.803 -22.742 1.00 97.75 94 GLN A CA 1
ATOM 765 C C . GLN A 1 94 ? 17.119 9.732 -23.832 1.00 97.75 94 GLN A C 1
ATOM 767 O O . GLN A 1 94 ? 15.996 9.464 -24.268 1.00 97.75 94 GLN A O 1
ATOM 772 N N . SER A 1 95 ? 18.216 9.125 -24.286 1.00 98.00 95 SER A N 1
ATOM 773 C CA . SER A 1 95 ? 18.190 8.160 -25.388 1.00 98.00 95 SER A CA 1
ATOM 774 C C . SER A 1 95 ? 17.604 6.816 -24.950 1.00 98.00 95 SER A C 1
ATOM 776 O O . SER A 1 95 ? 16.738 6.261 -25.632 1.00 98.00 95 SER A O 1
ATOM 778 N N . GLY A 1 96 ? 18.011 6.330 -23.774 1.00 98.19 96 GLY A N 1
ATOM 779 C CA . GLY A 1 96 ? 17.494 5.099 -23.187 1.00 98.19 96 GLY A CA 1
ATOM 780 C C . GLY A 1 96 ? 16.021 5.227 -22.810 1.00 98.19 96 GLY A C 1
ATOM 781 O O . GLY A 1 96 ? 15.244 4.306 -23.055 1.00 98.19 96 GLY A O 1
ATOM 782 N N . PHE A 1 97 ? 15.606 6.388 -22.298 1.00 98.44 97 PHE A N 1
ATOM 783 C CA . PHE A 1 97 ? 14.214 6.681 -21.977 1.00 98.44 97 PHE A CA 1
ATOM 784 C C . PHE A 1 97 ? 13.338 6.649 -23.231 1.00 98.44 97 PHE A C 1
ATOM 786 O O . PHE A 1 97 ? 12.324 5.952 -23.244 1.00 98.44 97 PHE A O 1
ATOM 793 N N . GLN A 1 98 ? 13.746 7.345 -24.302 1.00 98.06 98 GLN A N 1
ATOM 794 C CA . GLN A 1 98 ? 13.017 7.355 -25.575 1.00 98.06 98 GLN A CA 1
ATOM 795 C C . GLN A 1 98 ? 12.850 5.949 -26.150 1.00 98.06 98 GLN A C 1
ATOM 797 O O . GLN A 1 98 ? 11.760 5.602 -26.604 1.00 98.06 98 GLN A O 1
ATOM 802 N N . LEU A 1 99 ? 13.900 5.125 -26.094 1.00 98.38 99 LEU A N 1
ATOM 803 C CA . LEU A 1 99 ? 13.810 3.729 -26.506 1.00 98.38 99 LEU A CA 1
ATOM 804 C C . LEU A 1 99 ? 12.846 2.946 -25.605 1.00 98.38 99 LEU A C 1
ATOM 806 O O . LEU A 1 99 ? 11.976 2.243 -26.113 1.00 98.38 99 LEU A O 1
ATOM 810 N N . ALA A 1 100 ? 12.959 3.091 -24.285 1.00 98.06 100 ALA A N 1
ATOM 811 C CA . ALA A 1 100 ? 12.185 2.318 -23.320 1.00 98.06 100 ALA A CA 1
ATOM 812 C C . ALA A 1 100 ? 10.674 2.526 -23.426 1.00 98.06 100 ALA A C 1
ATOM 814 O O . ALA A 1 100 ? 9.919 1.565 -23.264 1.00 98.06 100 ALA A O 1
ATOM 815 N N . VAL A 1 101 ? 10.241 3.752 -23.722 1.00 96.75 101 VAL A N 1
ATOM 816 C CA . VAL A 1 101 ? 8.820 4.110 -23.857 1.00 96.75 101 VAL A CA 1
ATOM 817 C C . VAL A 1 101 ? 8.289 3.957 -25.287 1.00 96.75 101 VAL A C 1
ATOM 819 O O . VAL A 1 101 ? 7.111 4.212 -25.527 1.00 96.75 101 VAL A O 1
ATOM 822 N N . SER A 1 102 ? 9.137 3.551 -26.238 1.00 96.69 102 SER A N 1
ATOM 823 C CA . SER A 1 102 ? 8.740 3.286 -27.624 1.00 96.69 102 SER A CA 1
ATOM 824 C C . SER A 1 102 ? 8.097 1.904 -27.800 1.00 96.69 102 SER A C 1
ATOM 826 O O . SER A 1 102 ? 8.190 1.032 -26.932 1.00 96.69 102 SER A O 1
ATOM 828 N N . GLU A 1 103 ? 7.497 1.668 -28.969 1.00 95.06 103 GLU A N 1
ATOM 829 C CA . GLU A 1 103 ? 6.898 0.378 -29.340 1.00 95.06 103 GLU A CA 1
ATOM 830 C C . GLU A 1 103 ? 7.906 -0.783 -29.316 1.00 95.06 103 GLU A C 1
ATOM 832 O O . GLU A 1 103 ? 7.547 -1.914 -28.991 1.00 95.06 103 GLU A O 1
ATOM 837 N N . THR A 1 104 ? 9.182 -0.515 -29.611 1.00 96.56 104 THR A N 1
ATOM 838 C CA . THR A 1 104 ? 10.255 -1.523 -29.584 1.00 96.56 104 THR A CA 1
ATOM 839 C C . THR A 1 104 ? 10.918 -1.662 -28.212 1.00 96.56 104 THR A C 1
ATOM 841 O O . THR A 1 104 ? 11.778 -2.527 -28.040 1.00 96.56 104 THR A O 1
ATOM 844 N N . GLY A 1 105 ? 10.512 -0.839 -27.240 1.00 97.31 105 GLY A N 1
ATOM 845 C CA . GLY A 1 105 ? 10.993 -0.847 -25.864 1.00 97.31 105 GLY A CA 1
ATOM 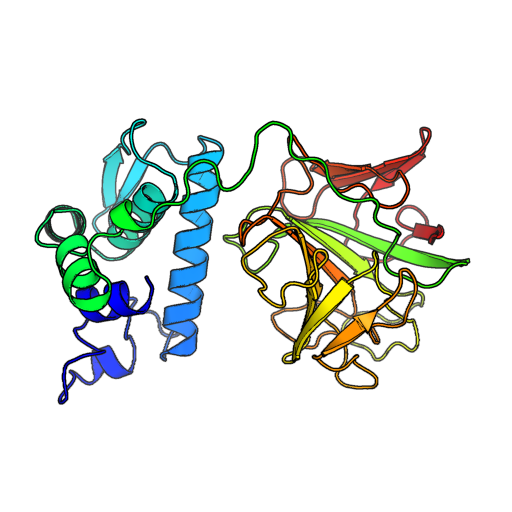846 C C . GLY A 1 105 ? 10.247 -1.836 -24.972 1.00 97.31 105 GLY A C 1
ATOM 847 O O . GLY A 1 105 ? 10.007 -2.991 -25.336 1.00 97.31 105 GLY A O 1
ATOM 848 N N . LEU A 1 106 ? 9.844 -1.372 -23.785 1.00 97.31 106 LEU A N 1
ATOM 849 C CA . LEU A 1 106 ? 9.151 -2.206 -22.800 1.00 97.31 106 LEU A CA 1
ATOM 850 C C . LEU A 1 106 ? 7.849 -2.800 -23.348 1.00 97.31 106 LEU A C 1
ATOM 852 O O . LEU A 1 106 ? 7.496 -3.921 -22.984 1.00 97.31 106 LEU A O 1
ATOM 856 N N . PHE A 1 107 ? 7.147 -2.074 -24.222 1.00 96.25 107 PHE A N 1
ATOM 857 C CA . PHE A 1 107 ? 5.916 -2.556 -24.848 1.00 96.25 107 PHE A CA 1
ATOM 858 C C . PHE A 1 107 ? 6.135 -3.877 -25.603 1.00 96.25 107 PHE A C 1
ATOM 860 O O . PHE A 1 107 ? 5.359 -4.818 -25.431 1.00 96.25 107 PHE A O 1
ATOM 867 N N . SER A 1 108 ? 7.234 -3.989 -26.357 1.00 96.81 108 SER A N 1
ATOM 868 C CA . SER A 1 108 ? 7.627 -5.227 -27.040 1.00 96.81 108 SER A CA 1
ATOM 869 C C . SER A 1 108 ? 7.917 -6.354 -26.044 1.00 96.81 108 SER A C 1
ATOM 871 O O . SER A 1 108 ? 7.359 -7.445 -26.167 1.00 96.81 108 SER A O 1
ATOM 873 N N . SER A 1 109 ? 8.710 -6.092 -24.995 1.00 96.56 109 SER A N 1
ATOM 874 C CA . SER A 1 109 ? 8.996 -7.090 -23.948 1.00 96.56 109 SER A CA 1
ATOM 875 C C . SER A 1 109 ? 7.734 -7.577 -23.234 1.00 96.56 109 SER A C 1
ATOM 877 O O . SER A 1 109 ? 7.593 -8.771 -22.980 1.00 96.56 109 SER A O 1
ATOM 879 N N . TYR A 1 110 ? 6.800 -6.673 -22.927 1.00 96.56 110 TYR A N 1
ATOM 880 C CA . TYR A 1 110 ? 5.518 -7.036 -22.331 1.00 96.56 110 TYR A CA 1
ATOM 881 C C . TYR A 1 110 ? 4.701 -7.905 -23.287 1.00 96.56 110 TYR A C 1
ATOM 883 O O . TYR A 1 110 ? 4.248 -8.978 -22.892 1.00 96.56 110 TYR A O 1
ATOM 891 N N . THR A 1 111 ? 4.565 -7.477 -24.544 1.00 96.50 111 THR A N 1
ATOM 892 C CA . THR A 1 111 ? 3.763 -8.177 -25.557 1.00 96.50 111 THR A CA 1
ATOM 893 C C . THR A 1 111 ? 4.279 -9.587 -25.821 1.00 96.50 111 THR A C 1
ATOM 895 O O . THR A 1 111 ? 3.487 -10.520 -25.933 1.00 96.50 111 THR A O 1
ATOM 898 N N . ASN A 1 112 ? 5.599 -9.779 -25.822 1.00 96.12 112 ASN A N 1
ATOM 899 C CA . ASN A 1 112 ? 6.210 -11.096 -25.998 1.00 96.12 112 ASN A CA 1
ATOM 900 C C . ASN A 1 112 ? 5.894 -12.076 -24.856 1.00 96.12 112 ASN A C 1
ATOM 902 O O . ASN A 1 112 ? 5.872 -13.283 -25.085 1.00 96.12 112 ASN A O 1
ATOM 906 N N . PHE A 1 113 ? 5.663 -11.587 -23.636 1.00 95.75 113 PHE A N 1
ATOM 907 C CA . PHE A 1 113 ? 5.318 -12.437 -22.493 1.00 95.75 113 PHE A CA 1
ATOM 908 C C . PHE A 1 113 ? 3.819 -12.595 -22.271 1.00 95.75 113 PHE A C 1
ATOM 910 O O . PHE A 1 113 ? 3.376 -13.672 -21.878 1.00 95.75 113 PHE A O 1
ATOM 917 N N . PHE A 1 114 ? 3.050 -11.526 -22.465 1.00 95.19 114 PHE A N 1
ATOM 918 C CA . PHE A 1 114 ? 1.681 -11.429 -21.958 1.00 95.19 114 PHE A CA 1
ATOM 919 C C . PHE A 1 114 ? 0.658 -11.018 -23.025 1.00 95.19 114 PHE A C 1
ATOM 921 O O . PHE A 1 114 ? -0.525 -10.933 -22.711 1.00 95.19 114 PHE A O 1
ATOM 928 N N . GLY A 1 115 ? 1.078 -10.782 -24.272 1.00 95.12 115 GLY A N 1
ATOM 929 C CA . GLY A 1 115 ? 0.213 -10.227 -25.314 1.00 95.12 115 GLY A CA 1
ATOM 930 C C . GLY A 1 115 ? -0.035 -8.725 -25.147 1.00 95.12 115 GLY A C 1
ATOM 931 O O . GLY A 1 115 ? 0.627 -8.048 -24.355 1.00 95.12 115 GLY A O 1
ATOM 932 N N . ILE A 1 116 ? -0.967 -8.181 -25.929 1.00 92.69 116 ILE A N 1
ATOM 933 C CA . ILE A 1 116 ? -1.249 -6.742 -25.936 1.00 92.69 116 ILE A CA 1
ATOM 934 C C . ILE A 1 116 ? -1.950 -6.368 -24.615 1.00 92.69 116 ILE A C 1
ATOM 936 O O . ILE A 1 116 ? -3.027 -6.891 -24.334 1.00 92.69 116 ILE A O 1
ATOM 940 N N . PRO A 1 117 ? -1.392 -5.451 -23.798 1.00 86.25 117 PRO A N 1
ATOM 941 C CA . PRO A 1 117 ? -1.939 -5.136 -22.473 1.00 86.25 117 PRO A CA 1
ATOM 942 C C . PRO A 1 117 ? -3.364 -4.570 -22.519 1.00 86.25 117 PRO A C 1
ATOM 944 O O . PRO A 1 117 ? -4.130 -4.754 -21.578 1.00 86.25 117 PRO A O 1
ATOM 947 N N . PHE A 1 118 ? -3.720 -3.892 -23.610 1.00 86.94 118 PHE A N 1
ATOM 948 C CA . PHE A 1 118 ? -5.021 -3.247 -23.778 1.00 86.94 118 PHE A CA 1
ATOM 949 C C . PHE A 1 118 ? -6.147 -4.220 -24.152 1.00 86.94 118 PHE A C 1
ATOM 951 O O . PHE A 1 118 ? -7.308 -3.894 -23.933 1.00 86.94 118 PHE A O 1
ATOM 958 N N . ASP A 1 119 ? -5.828 -5.428 -24.631 1.00 89.62 119 ASP A N 1
ATOM 959 C CA . ASP A 1 119 ? -6.842 -6.445 -24.955 1.00 89.62 119 ASP A CA 1
ATOM 960 C C . ASP A 1 119 ? -7.531 -6.997 -23.694 1.00 89.62 119 ASP A C 1
ATOM 962 O O . ASP A 1 119 ? -8.630 -7.541 -23.765 1.00 89.62 119 ASP A O 1
ATOM 966 N N . MET A 1 120 ? -6.884 -6.845 -22.535 1.00 82.75 120 MET A N 1
ATOM 967 C CA . MET A 1 120 ? -7.350 -7.317 -21.227 1.00 82.75 120 MET A CA 1
ATOM 968 C C . MET A 1 120 ? -7.593 -6.156 -20.251 1.00 82.75 120 MET A C 1
ATOM 970 O O . MET A 1 120 ? -7.635 -6.366 -19.037 1.00 82.75 120 MET A O 1
ATOM 974 N N . ALA A 1 121 ? -7.697 -4.924 -20.758 1.00 84.19 121 ALA A N 1
ATOM 975 C CA . ALA A 1 121 ? -7.905 -3.753 -19.920 1.00 84.19 121 ALA A CA 1
ATOM 976 C C . ALA A 1 121 ? -9.304 -3.774 -19.289 1.00 84.19 121 ALA A C 1
ATOM 978 O O . ALA A 1 121 ? -10.316 -3.942 -19.970 1.00 84.19 121 ALA A O 1
ATOM 979 N N . ILE A 1 122 ? -9.347 -3.567 -17.975 1.00 81.62 122 ILE A N 1
ATOM 980 C CA . ILE A 1 122 ? -10.575 -3.234 -17.257 1.00 81.62 122 ILE A CA 1
ATOM 981 C C . ILE A 1 122 ? -10.573 -1.719 -17.109 1.00 81.62 122 ILE A C 1
ATOM 983 O O . ILE A 1 122 ? -9.812 -1.167 -16.319 1.00 81.62 122 ILE A O 1
ATOM 987 N N . GLU A 1 123 ? -11.393 -1.046 -17.907 1.00 81.50 123 GLU A N 1
ATOM 988 C CA . GLU A 1 123 ? -11.569 0.399 -17.790 1.00 81.50 123 GLU A CA 1
ATOM 989 C C . GLU A 1 123 ? -12.385 0.732 -16.534 1.00 81.50 123 GLU A C 1
ATOM 991 O O . GLU A 1 123 ? -13.299 -0.007 -16.166 1.00 81.50 123 GLU A O 1
ATOM 996 N N . ASN A 1 124 ? -12.077 1.863 -15.891 1.00 81.81 124 ASN A N 1
ATOM 997 C CA . ASN A 1 124 ? -12.717 2.317 -14.648 1.00 81.81 124 ASN A CA 1
ATOM 998 C C . ASN A 1 124 ? -12.630 1.295 -13.493 1.00 81.81 124 ASN A C 1
ATOM 1000 O O . ASN A 1 124 ? -13.655 0.922 -12.921 1.00 81.81 124 ASN A O 1
ATOM 1004 N N . LEU A 1 125 ? -11.411 0.869 -13.119 1.00 88.06 125 LEU A N 1
ATOM 1005 C CA . LEU A 1 125 ? -11.192 -0.040 -11.975 1.00 88.06 125 LEU A CA 1
ATOM 1006 C C . LEU A 1 125 ? -11.894 0.430 -10.692 1.00 88.06 125 LEU A C 1
ATOM 1008 O O . LEU A 1 125 ? -12.382 -0.406 -9.931 1.00 88.06 125 LEU A O 1
ATOM 1012 N N . VAL A 1 126 ? -11.958 1.747 -10.481 1.00 92.88 126 VAL A N 1
ATOM 1013 C CA . VAL A 1 126 ? -12.665 2.402 -9.377 1.00 92.88 126 VAL A CA 1
ATOM 1014 C C . VAL A 1 126 ? -13.848 3.200 -9.949 1.00 92.88 126 VAL A C 1
ATOM 1016 O O . VAL A 1 126 ? -13.634 4.241 -10.576 1.00 92.88 126 VAL A O 1
ATOM 1019 N N . PRO A 1 127 ? -15.096 2.727 -9.774 1.00 92.81 127 PRO A N 1
ATOM 1020 C CA . PRO A 1 127 ? -16.293 3.462 -10.174 1.00 92.81 127 PRO A CA 1
ATOM 1021 C C . PRO A 1 127 ? -16.431 4.792 -9.425 1.00 92.81 127 PRO A C 1
ATOM 1023 O O . PRO A 1 127 ? -16.104 4.887 -8.244 1.00 92.81 127 PRO A O 1
ATOM 1026 N N . ALA A 1 128 ? -16.963 5.818 -10.093 1.00 91.50 128 ALA A N 1
ATOM 1027 C CA . ALA A 1 128 ? -17.131 7.149 -9.498 1.00 91.50 128 ALA A CA 1
ATOM 1028 C C . ALA A 1 128 ? -18.163 7.189 -8.354 1.00 91.50 128 ALA A C 1
ATOM 1030 O O . ALA A 1 128 ? -18.123 8.087 -7.517 1.00 91.50 128 ALA A O 1
ATOM 1031 N N . ASP A 1 129 ? -19.092 6.235 -8.329 1.00 92.69 129 ASP A N 1
ATOM 1032 C CA . ASP A 1 129 ? -20.132 6.057 -7.315 1.00 92.69 129 ASP A CA 1
ATOM 1033 C C . ASP A 1 129 ? -19.774 4.984 -6.274 1.00 92.69 129 ASP A C 1
ATOM 1035 O O . ASP A 1 129 ? -20.639 4.535 -5.521 1.00 92.69 129 ASP A O 1
ATOM 1039 N N . LEU A 1 130 ? -18.502 4.572 -6.212 1.00 96.56 130 LEU A N 1
ATOM 1040 C CA . LEU A 1 130 ? -18.035 3.586 -5.249 1.00 96.56 130 LEU A CA 1
ATOM 1041 C C . LEU A 1 130 ? -18.290 4.061 -3.811 1.00 96.56 130 LEU A C 1
ATOM 1043 O O . LEU A 1 130 ? -17.814 5.110 -3.379 1.00 96.56 130 LEU A O 1
ATOM 1047 N N . THR A 1 131 ? -18.984 3.231 -3.038 1.00 96.81 131 THR A N 1
ATOM 1048 C CA . THR A 1 131 ? -19.192 3.437 -1.602 1.00 96.81 131 THR A CA 1
ATOM 1049 C C . THR A 1 131 ? -18.403 2.415 -0.798 1.00 96.81 131 THR A C 1
ATOM 1051 O O . THR A 1 131 ? -18.394 1.228 -1.136 1.00 96.81 131 THR A O 1
ATOM 1054 N N . GLN A 1 132 ? -17.787 2.854 0.302 1.00 97.44 132 GLN A N 1
ATOM 1055 C CA . GLN A 1 132 ? -17.166 1.938 1.256 1.00 97.44 132 GLN A CA 1
ATOM 1056 C C . GLN A 1 132 ? -18.245 1.054 1.911 1.00 97.44 132 GLN A C 1
ATOM 1058 O O . GLN A 1 132 ? -19.289 1.584 2.306 1.00 97.44 132 GLN A O 1
ATOM 1063 N N . PRO A 1 133 ? -18.012 -0.260 2.085 1.00 97.50 133 PRO A N 1
ATOM 1064 C CA . PRO A 1 133 ? -18.856 -1.087 2.940 1.00 97.50 133 PRO A CA 1
ATOM 1065 C C . PRO A 1 133 ? -18.853 -0.566 4.384 1.00 97.50 133 PRO A C 1
ATOM 1067 O O . PRO A 1 133 ? -17.960 0.179 4.800 1.00 97.50 133 PRO A O 1
ATOM 1070 N N . ALA A 1 134 ? -19.863 -0.963 5.159 1.00 98.00 134 ALA A N 1
ATOM 1071 C CA . ALA A 1 134 ? -19.892 -0.676 6.588 1.00 98.00 134 ALA A CA 1
ATOM 1072 C C . ALA A 1 134 ? -18.717 -1.388 7.271 1.00 98.00 134 ALA A C 1
ATOM 1074 O O . ALA A 1 134 ? -18.604 -2.609 7.172 1.00 98.00 134 ALA A O 1
ATOM 1075 N N . LEU A 1 135 ? -17.858 -0.618 7.938 1.00 98.62 135 LEU A N 1
ATOM 1076 C CA . LEU A 1 135 ? -16.703 -1.121 8.674 1.00 98.62 135 LEU A CA 1
ATOM 1077 C C . LEU A 1 135 ? -16.813 -0.708 10.141 1.00 98.62 135 LEU A C 1
ATOM 1079 O O . LEU A 1 135 ? -17.225 0.417 10.436 1.00 98.62 135 LEU A O 1
ATOM 1083 N N . VAL A 1 136 ? -16.417 -1.606 11.038 1.00 98.38 136 VAL A N 1
ATOM 1084 C CA . VAL A 1 136 ? -16.278 -1.339 12.475 1.00 98.38 136 VAL A CA 1
ATOM 1085 C C . VAL A 1 136 ? -14.843 -0.998 12.840 1.00 98.38 136 VAL A C 1
ATOM 1087 O O . VAL A 1 136 ? -13.916 -1.348 12.106 1.00 98.38 136 VAL A O 1
ATOM 1090 N N . LEU A 1 137 ? -14.641 -0.343 13.983 1.00 98.44 137 LEU A N 1
ATOM 1091 C CA . LEU A 1 137 ? -13.301 -0.207 14.544 1.00 98.44 137 LEU A CA 1
ATOM 1092 C C . LEU A 1 137 ? -12.675 -1.607 14.743 1.00 98.44 137 LEU A C 1
ATOM 1094 O O . LEU A 1 137 ? -13.334 -2.509 15.265 1.00 98.44 137 LEU A O 1
ATOM 1098 N N . PRO A 1 138 ? -11.415 -1.829 14.325 1.00 98.31 138 PRO A N 1
ATOM 1099 C CA . PRO A 1 138 ? -10.826 -3.168 14.188 1.00 98.31 138 PRO A CA 1
ATOM 1100 C C . PRO A 1 138 ? -10.293 -3.751 15.511 1.00 98.31 138 PRO A C 1
ATOM 1102 O O . PRO A 1 138 ? -9.311 -4.494 15.521 1.00 98.31 138 PRO A O 1
ATOM 1105 N N . PHE A 1 139 ? -10.927 -3.429 16.636 1.00 97.69 139 PHE A N 1
ATOM 1106 C CA . PHE A 1 139 ? -10.588 -3.941 17.965 1.00 97.69 139 PHE A CA 1
ATOM 1107 C C . PHE A 1 139 ? -11.843 -4.376 18.741 1.00 97.69 139 PHE A C 1
ATOM 1109 O O . PHE A 1 139 ? -12.977 -4.107 18.334 1.00 97.69 139 PHE A O 1
ATOM 1116 N N . GLU A 1 140 ? -11.649 -5.139 19.822 1.00 97.50 140 GLU A N 1
ATOM 1117 C CA . GLU A 1 140 ? -12.752 -5.673 20.635 1.00 97.50 140 GLU A CA 1
ATOM 1118 C C . GLU A 1 140 ? -13.630 -4.549 21.214 1.00 97.50 140 GLU A C 1
ATOM 1120 O O . GLU A 1 140 ? -13.135 -3.492 21.607 1.00 97.50 140 GLU A O 1
ATOM 1125 N N . GLU A 1 141 ? -14.941 -4.790 21.283 1.00 95.56 141 GLU A N 1
ATOM 1126 C CA . GLU A 1 141 ? -15.908 -3.860 21.877 1.00 95.56 141 GLU A CA 1
ATOM 1127 C C . GLU A 1 141 ? -15.505 -3.489 23.312 1.00 95.56 141 GLU A C 1
ATOM 1129 O O . GLU A 1 141 ? -15.051 -4.336 24.088 1.00 95.56 141 GLU A O 1
ATOM 1134 N N . GLY A 1 142 ? -15.622 -2.206 23.660 1.00 94.88 142 GLY A N 1
ATOM 1135 C CA . GLY A 1 142 ? -15.193 -1.688 24.955 1.00 94.88 142 GLY A CA 1
ATOM 1136 C C . GLY A 1 142 ? -13.677 -1.521 25.109 1.00 94.88 142 GLY A C 1
ATOM 1137 O O . GLY A 1 142 ? -13.245 -0.959 26.118 1.00 94.88 142 GLY A O 1
ATOM 1138 N N . SER A 1 143 ? -12.860 -1.931 24.133 1.00 95.44 143 SER A N 1
ATOM 1139 C CA . SER A 1 143 ? -11.417 -1.666 24.146 1.00 95.44 143 SER A CA 1
ATOM 1140 C C . SER A 1 143 ? -11.103 -0.268 23.634 1.00 95.44 143 SER A C 1
ATOM 1142 O O . SER A 1 143 ? -11.641 0.176 22.621 1.00 95.44 143 SER A O 1
ATOM 1144 N N . THR A 1 144 ? -10.172 0.398 24.311 1.00 96.50 144 THR A N 1
ATOM 1145 C CA . THR A 1 144 ? -9.654 1.705 23.907 1.00 96.50 144 THR A CA 1
ATOM 1146 C C . THR A 1 144 ? -8.275 1.541 23.285 1.00 96.50 144 THR A C 1
ATOM 1148 O O . THR A 1 144 ? -7.376 0.977 23.909 1.00 96.50 144 THR A O 1
ATOM 1151 N N . TRP A 1 145 ? -8.119 2.020 22.057 1.00 98.25 145 TRP A N 1
ATOM 1152 C CA . TRP A 1 145 ? -6.860 2.035 21.316 1.00 98.25 145 TRP A CA 1
ATOM 1153 C C . TRP A 1 145 ? -6.449 3.475 21.032 1.00 98.25 145 TRP A C 1
ATOM 1155 O O . TRP A 1 145 ? -7.270 4.387 21.074 1.00 98.25 145 TRP A O 1
ATOM 1165 N N . SER A 1 146 ? -5.171 3.693 20.743 1.00 98.19 146 SER A N 1
ATOM 1166 C CA . SER A 1 146 ? -4.658 5.022 20.404 1.00 98.19 146 SER A CA 1
ATOM 1167 C C . SER A 1 146 ? -4.557 5.170 18.890 1.00 98.19 146 SER A C 1
ATOM 1169 O O . SER A 1 146 ? -3.959 4.314 18.246 1.00 98.19 146 SER A O 1
ATOM 1171 N N . PHE A 1 147 ? -5.114 6.237 18.322 1.00 98.50 147 PHE A N 1
ATOM 1172 C CA . PHE A 1 147 ? -4.944 6.599 16.917 1.00 98.50 147 PHE A CA 1
ATOM 1173 C C . PHE A 1 147 ? -3.546 7.194 16.721 1.00 98.50 147 PHE A C 1
ATOM 1175 O O . PHE A 1 147 ? -3.285 8.347 17.082 1.00 98.50 147 PHE A O 1
ATOM 1182 N N . THR A 1 148 ? -2.619 6.372 16.233 1.00 97.56 148 THR A N 1
ATOM 1183 C CA . THR A 1 148 ? -1.187 6.702 16.220 1.00 97.56 148 THR A CA 1
ATOM 1184 C C . THR A 1 148 ? -0.665 7.184 14.879 1.00 97.56 148 THR A C 1
ATOM 1186 O O . THR A 1 148 ? 0.375 7.832 14.842 1.00 97.56 148 THR A O 1
ATOM 1189 N N . GLY A 1 149 ? -1.393 6.919 13.797 1.00 97.62 149 GLY A N 1
ATOM 1190 C CA . GLY A 1 149 ? -1.022 7.355 12.456 1.00 97.62 149 GLY A CA 1
ATOM 1191 C C . GLY A 1 149 ? -2.255 7.683 11.631 1.00 97.62 149 GLY A C 1
ATOM 1192 O O . GLY A 1 149 ? -3.120 6.829 11.424 1.00 97.62 149 GLY A O 1
ATOM 1193 N N . GLY A 1 150 ? -2.321 8.927 11.162 1.00 98.50 150 GLY A N 1
ATOM 1194 C CA . GLY A 1 150 ? -3.299 9.395 10.191 1.00 98.50 150 GLY A CA 1
ATOM 1195 C C . GLY A 1 150 ? -3.063 8.799 8.806 1.00 98.50 150 GLY A C 1
ATOM 1196 O O . GLY A 1 150 ? -2.264 7.879 8.666 1.00 98.50 150 GLY A O 1
ATOM 1197 N N . PRO A 1 151 ? -3.748 9.295 7.768 1.00 98.44 151 PRO A N 1
ATOM 1198 C CA . PRO A 1 151 ? -3.614 8.797 6.401 1.00 98.44 151 PRO A CA 1
ATOM 1199 C C . PRO A 1 151 ? -2.151 8.686 5.935 1.00 98.44 151 PRO A C 1
ATOM 1201 O O . PRO A 1 151 ? -1.404 9.664 5.914 1.00 98.44 151 PRO A O 1
ATOM 1204 N N . HIS A 1 152 ? -1.735 7.475 5.563 1.00 98.19 152 HIS A N 1
ATOM 1205 C CA . HIS A 1 152 ? -0.383 7.178 5.074 1.00 98.19 152 HIS A CA 1
ATOM 1206 C C . HIS A 1 152 ? -0.381 5.942 4.160 1.00 98.19 152 HIS A C 1
ATOM 1208 O O . HIS A 1 152 ? -1.430 5.336 3.914 1.00 98.19 152 HIS A O 1
ATOM 1214 N N . GLY A 1 153 ? 0.776 5.606 3.578 1.00 97.56 153 GLY A N 1
ATOM 1215 C CA . GLY A 1 153 ? 0.893 4.568 2.549 1.00 97.56 153 GLY A CA 1
ATOM 1216 C C . GLY A 1 153 ? 0.251 3.226 2.928 1.00 97.56 153 GLY A C 1
ATOM 1217 O O . GLY A 1 153 ? 0.674 2.580 3.877 1.00 97.56 153 GLY A O 1
ATOM 1218 N N . GLY A 1 154 ? -0.714 2.751 2.130 1.00 96.88 154 GLY A N 1
ATOM 1219 C CA . GLY A 1 154 ? -1.338 1.427 2.285 1.00 96.88 154 GLY A CA 1
ATOM 1220 C C . GLY A 1 154 ? -0.342 0.260 2.360 1.00 96.88 154 GLY A C 1
ATOM 1221 O O . GLY A 1 154 ? -0.531 -0.683 3.128 1.00 96.88 154 GLY A O 1
ATOM 1222 N N . TRP A 1 155 ? 0.729 0.339 1.568 1.00 94.81 155 TRP A N 1
ATOM 1223 C CA . TRP A 1 155 ? 1.912 -0.515 1.640 1.00 94.81 155 TRP A CA 1
ATOM 1224 C C . TRP A 1 155 ? 3.110 0.200 1.014 1.00 94.81 155 TRP A C 1
ATOM 1226 O O . TRP A 1 155 ? 3.086 0.537 -0.175 1.00 94.81 155 TRP A O 1
ATOM 1236 N N . GLY A 1 156 ? 4.181 0.381 1.787 1.00 92.62 156 GLY A N 1
ATOM 1237 C CA . GLY A 1 156 ? 5.342 1.151 1.341 1.00 92.62 156 GLY A CA 1
ATOM 1238 C C . GLY A 1 156 ? 5.010 2.626 1.079 1.00 92.62 156 GLY A C 1
ATOM 1239 O O . GLY A 1 156 ? 3.861 3.057 1.156 1.00 92.62 156 GLY A O 1
ATOM 1240 N N . SER A 1 157 ? 6.034 3.406 0.740 1.00 92.81 157 SER A N 1
ATOM 1241 C CA . SER A 1 157 ? 5.917 4.865 0.599 1.00 92.81 157 SER A CA 1
ATOM 1242 C C . SER A 1 157 ? 5.271 5.333 -0.710 1.00 92.81 157 SER A C 1
ATOM 1244 O O . SER A 1 157 ? 4.958 6.511 -0.871 1.00 92.81 157 SER A O 1
ATOM 1246 N N . GLY A 1 158 ? 5.140 4.441 -1.694 1.00 94.94 158 GLY A N 1
ATOM 1247 C CA . GLY A 1 158 ? 4.635 4.773 -3.022 1.00 94.94 158 GLY A CA 1
ATOM 1248 C C . GLY A 1 158 ? 3.133 4.576 -3.203 1.00 94.94 158 GLY A C 1
ATOM 1249 O O . GLY A 1 158 ? 2.575 5.085 -4.169 1.00 94.94 158 GLY A O 1
ATOM 1250 N N . SER A 1 159 ? 2.471 3.816 -2.334 1.00 96.69 159 SER A N 1
ATOM 1251 C CA . SER A 1 159 ? 1.018 3.607 -2.418 1.00 96.69 159 SER A CA 1
ATOM 1252 C C . SER A 1 159 ? 0.226 4.891 -2.121 1.00 96.69 159 SER A C 1
ATOM 1254 O O . SER A 1 159 ? 0.777 5.865 -1.609 1.00 96.69 159 SER A O 1
ATOM 1256 N N . ALA A 1 160 ? -1.075 4.903 -2.439 1.00 96.56 160 ALA A N 1
ATOM 1257 C CA . ALA A 1 160 ? -1.965 5.940 -1.919 1.00 96.56 160 ALA A CA 1
ATOM 1258 C C . ALA A 1 160 ? -1.928 5.950 -0.387 1.00 96.56 160 ALA A C 1
ATOM 1260 O O . ALA A 1 160 ? -1.664 4.918 0.241 1.00 96.56 160 ALA A O 1
ATOM 1261 N N . TRP A 1 161 ? -2.265 7.098 0.200 1.00 97.50 161 TRP A N 1
ATOM 1262 C CA . TRP A 1 161 ? -2.444 7.235 1.641 1.00 97.50 161 TRP A CA 1
ATOM 1263 C C . TRP A 1 161 ? -3.728 6.537 2.101 1.00 97.50 161 TRP A C 1
ATOM 1265 O O . TRP A 1 161 ? -4.740 7.172 2.365 1.00 97.50 161 TRP A O 1
ATOM 1275 N N . ALA A 1 162 ? -3.714 5.207 2.067 1.00 97.81 162 ALA A N 1
ATOM 1276 C CA . ALA A 1 162 ? -4.866 4.322 2.206 1.00 97.81 162 ALA A CA 1
ATOM 1277 C C . ALA A 1 162 ? -4.934 3.614 3.566 1.00 97.81 162 ALA A C 1
ATOM 1279 O O . ALA A 1 162 ? -5.840 2.801 3.772 1.00 97.81 162 ALA A O 1
ATOM 1280 N N . ALA A 1 163 ? -3.968 3.877 4.451 1.00 98.50 163 ALA A N 1
ATOM 1281 C CA . ALA A 1 163 ? -3.845 3.256 5.761 1.00 98.50 163 ALA A CA 1
ATOM 1282 C C . ALA A 1 163 ? -4.114 4.217 6.922 1.00 98.50 163 ALA A C 1
ATOM 1284 O O . ALA A 1 163 ? -4.016 5.434 6.768 1.00 98.50 163 ALA A O 1
ATOM 1285 N N . LEU A 1 164 ? -4.425 3.626 8.076 1.00 98.81 164 LEU A N 1
ATOM 1286 C CA . LEU A 1 164 ? -4.507 4.246 9.398 1.00 98.81 164 LEU A CA 1
ATOM 1287 C C . LEU A 1 164 ? -3.859 3.309 10.428 1.00 98.81 164 LEU A C 1
ATOM 1289 O O . LEU A 1 164 ? -4.033 2.089 10.327 1.00 98.81 164 LEU A O 1
ATOM 1293 N N . ASP A 1 165 ? -3.206 3.880 11.444 1.00 98.62 165 ASP A N 1
ATOM 1294 C CA . ASP A 1 165 ? -2.533 3.111 12.497 1.00 98.62 165 ASP A CA 1
ATOM 1295 C C . ASP A 1 165 ? -3.191 3.257 13.865 1.00 98.62 165 ASP A C 1
ATOM 1297 O O . ASP A 1 165 ? -3.529 4.359 14.312 1.00 98.62 165 ASP A O 1
ATOM 1301 N N . PHE A 1 166 ? -3.292 2.127 14.567 1.00 98.56 166 PHE A N 1
ATOM 1302 C CA . PHE A 1 166 ? -3.829 2.054 15.920 1.00 98.56 166 PHE A CA 1
ATOM 1303 C C . PHE A 1 166 ? -2.897 1.272 16.844 1.00 98.56 166 PHE A C 1
ATOM 1305 O O . PHE A 1 166 ? -2.631 0.091 16.622 1.00 98.56 166 PHE A O 1
ATOM 1312 N N . ALA A 1 167 ? -2.440 1.888 17.930 1.00 98.12 167 ALA A N 1
ATOM 1313 C CA . ALA A 1 167 ? -1.653 1.200 18.947 1.00 98.12 167 ALA A CA 1
ATOM 1314 C C . ALA A 1 167 ? -2.558 0.573 20.026 1.00 98.12 167 ALA A C 1
ATOM 1316 O O . ALA A 1 167 ? -3.524 1.215 20.457 1.00 98.12 167 ALA A O 1
ATOM 1317 N N . PRO A 1 168 ? -2.244 -0.646 20.510 1.00 97.69 168 PRO A N 1
ATOM 1318 C CA . PRO A 1 168 ? -3.047 -1.303 21.533 1.00 97.69 168 PRO A CA 1
ATOM 1319 C C . PRO A 1 168 ? -2.943 -0.601 22.892 1.00 97.69 168 PRO A C 1
ATOM 1321 O O . PRO A 1 168 ? -1.961 0.109 23.137 1.00 97.69 168 PRO A O 1
ATOM 1324 N N . PRO A 1 169 ? -3.906 -0.849 23.800 1.00 95.75 169 PRO A N 1
ATOM 1325 C CA . PRO A 1 169 ? -3.857 -0.332 25.160 1.00 95.75 169 PRO A CA 1
ATOM 1326 C C . PRO A 1 169 ? -2.592 -0.758 25.920 1.00 95.75 169 PRO A C 1
ATOM 1328 O O . PRO A 1 169 ? -2.059 -1.853 25.725 1.00 95.75 169 PRO A O 1
ATOM 1331 N N . GLY A 1 170 ? -2.154 0.105 26.839 1.00 91.38 170 GLY A N 1
ATOM 1332 C CA . GLY A 1 170 ? -1.026 -0.127 27.743 1.00 91.38 170 GLY A CA 1
ATOM 1333 C C . GLY A 1 170 ? 0.098 0.906 27.614 1.00 91.38 170 GLY A C 1
ATOM 1334 O O . GLY A 1 170 ? 0.102 1.759 26.730 1.00 91.38 170 GLY A O 1
ATOM 1335 N N . GLU A 1 171 ? 1.088 0.790 28.499 1.00 87.56 171 GLU A N 1
ATOM 1336 C CA . GLU A 1 171 ? 2.165 1.784 28.682 1.00 87.56 171 GL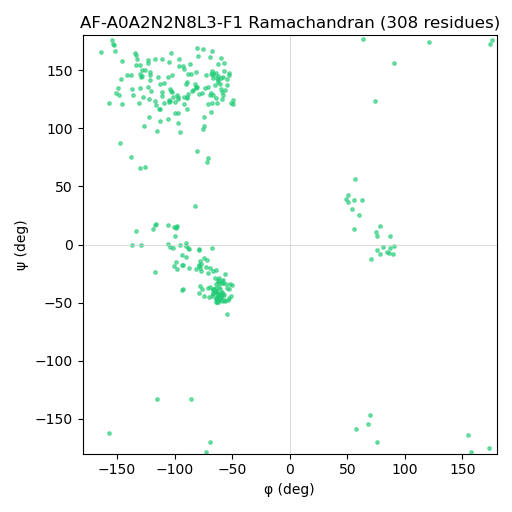U A CA 1
ATOM 1337 C C . GLU A 1 171 ? 3.498 1.384 28.022 1.00 87.56 171 GLU A C 1
ATOM 1339 O O . GLU A 1 171 ? 4.483 2.116 28.090 1.00 87.56 171 GLU A O 1
ATOM 1344 N N . ALA A 1 172 ? 3.579 0.192 27.420 1.00 90.00 172 ALA A N 1
ATOM 1345 C CA . ALA A 1 172 ? 4.816 -0.294 26.812 1.00 90.00 172 ALA A CA 1
ATOM 1346 C C . ALA A 1 172 ? 5.117 0.442 25.494 1.00 90.00 172 ALA A C 1
ATOM 1348 O O . ALA A 1 172 ? 4.236 0.591 24.649 1.00 90.00 172 ALA A O 1
ATOM 1349 N N . PHE A 1 173 ? 6.366 0.866 25.300 1.00 88.94 173 PHE A N 1
ATOM 1350 C CA . PHE A 1 173 ? 6.820 1.565 24.094 1.00 88.94 173 PHE A CA 1
ATOM 1351 C C . PHE A 1 173 ? 7.660 0.658 23.193 1.00 88.94 173 PHE A C 1
ATOM 1353 O O . PHE A 1 173 ? 8.282 -0.301 23.653 1.00 88.94 173 PHE A O 1
ATOM 1360 N N . GLY A 1 174 ? 7.719 1.002 21.906 1.00 93.56 174 GLY A N 1
ATOM 1361 C CA . GLY A 1 174 ? 8.456 0.237 20.907 1.00 93.56 174 GLY A CA 1
ATOM 1362 C C . GLY A 1 174 ? 7.793 -1.105 20.611 1.00 93.56 174 GLY A C 1
ATOM 1363 O O . GLY A 1 174 ? 6.566 -1.218 20.616 1.00 93.56 174 GLY A O 1
ATOM 1364 N N . CYS A 1 175 ? 8.608 -2.117 20.316 1.00 95.81 175 CYS A N 1
ATOM 1365 C CA . CYS A 1 175 ? 8.109 -3.442 19.983 1.00 95.81 175 CYS A CA 1
ATOM 1366 C C . CYS A 1 175 ? 7.932 -4.316 21.224 1.00 95.81 175 CYS A C 1
ATOM 1368 O O . CYS A 1 175 ? 8.907 -4.654 21.898 1.00 95.81 175 CYS A O 1
ATOM 1370 N N . PHE A 1 176 ? 6.693 -4.705 21.504 1.00 96.38 176 PHE A N 1
ATOM 1371 C CA . PHE A 1 176 ? 6.329 -5.551 22.636 1.00 96.38 176 PHE A CA 1
ATOM 1372 C C . PHE A 1 176 ? 5.165 -6.484 22.293 1.00 96.38 176 PHE A C 1
ATOM 1374 O O . PHE A 1 176 ? 4.370 -6.233 21.390 1.00 96.38 176 PHE A O 1
ATOM 1381 N N . GLN A 1 177 ? 5.045 -7.571 23.043 1.00 96.88 177 GLN A N 1
ATOM 1382 C CA . GLN A 1 177 ? 3.932 -8.500 22.897 1.00 96.88 177 GLN A CA 1
ATOM 1383 C C . GLN A 1 177 ? 2.680 -7.937 23.581 1.00 96.88 177 GLN A C 1
ATOM 1385 O O . GLN A 1 177 ? 2.740 -7.545 24.746 1.00 96.88 177 GLN A O 1
ATOM 1390 N N . SER A 1 178 ? 1.555 -7.912 22.867 1.00 97.12 178 SER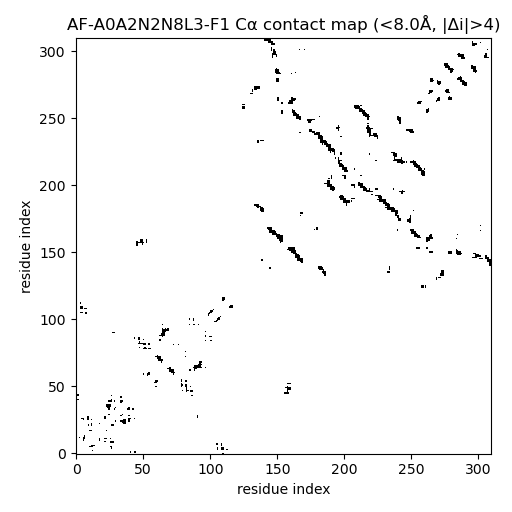 A N 1
ATOM 1391 C CA . SER A 1 178 ? 0.257 -7.479 23.392 1.00 97.12 178 SER A CA 1
ATOM 1392 C C . SER A 1 178 ? -0.728 -8.645 23.416 1.00 97.12 178 SER A C 1
ATOM 1394 O O . SER A 1 178 ? -0.726 -9.477 22.514 1.00 97.12 178 SER A O 1
ATOM 1396 N N . ASP A 1 179 ? -1.585 -8.697 24.434 1.00 97.25 179 ASP A N 1
ATOM 1397 C CA . ASP A 1 179 ? -2.710 -9.642 24.492 1.00 97.25 179 ASP A CA 1
ATOM 1398 C C . ASP A 1 179 ? -4.022 -9.022 23.977 1.00 97.25 179 ASP A C 1
ATOM 1400 O O . ASP A 1 179 ? -5.050 -9.698 23.935 1.00 97.25 179 ASP A O 1
ATOM 1404 N N . ALA A 1 180 ? -3.996 -7.750 23.558 1.00 98.12 180 ALA A N 1
ATOM 1405 C CA . ALA A 1 180 ? -5.129 -7.111 22.898 1.00 98.12 180 ALA A CA 1
ATOM 1406 C C . ALA A 1 180 ? -5.426 -7.795 21.556 1.00 98.12 180 ALA A C 1
ATOM 1408 O O . ALA A 1 180 ? -4.514 -8.260 20.870 1.00 98.12 180 ALA A O 1
ATOM 1409 N N . TRP A 1 181 ? -6.697 -7.831 21.166 1.00 98.62 181 TRP A N 1
ATOM 1410 C CA . TRP A 1 181 ? -7.127 -8.458 19.920 1.00 98.62 181 TRP A CA 1
ATOM 1411 C C . TRP A 1 181 ? -7.433 -7.432 18.838 1.00 98.62 181 TRP A C 1
ATOM 1413 O O . TRP A 1 181 ? -8.192 -6.486 19.053 1.00 98.62 181 TRP A O 1
ATOM 1423 N N . VAL A 1 182 ? -6.888 -7.689 17.650 1.00 98.88 182 VAL A N 1
ATOM 1424 C CA . VAL A 1 182 ? -7.406 -7.153 16.391 1.00 98.88 182 VAL A CA 1
ATOM 1425 C C . VAL A 1 182 ? -8.569 -8.036 15.953 1.00 98.88 182 VAL A C 1
ATOM 1427 O O . VAL A 1 182 ? -8.468 -9.269 15.978 1.00 98.88 182 VAL A O 1
ATOM 1430 N N . VAL A 1 183 ? -9.665 -7.416 15.524 1.00 98.88 183 VAL A N 1
ATOM 1431 C CA . VAL A 1 183 ? -10.861 -8.114 15.039 1.00 98.88 183 VAL A CA 1
ATOM 1432 C C . VAL A 1 183 ? -11.225 -7.692 13.619 1.00 98.88 183 VAL A C 1
ATOM 1434 O O . VAL A 1 183 ? -10.825 -6.629 13.141 1.00 98.88 183 VAL A O 1
ATOM 1437 N N . ALA A 1 184 ? -11.990 -8.536 12.930 1.00 98.88 184 ALA A N 1
ATOM 1438 C CA . ALA A 1 184 ? -12.473 -8.264 11.587 1.00 98.88 184 ALA A CA 1
ATOM 1439 C C . ALA A 1 184 ? -13.408 -7.049 11.580 1.00 98.88 184 ALA A C 1
ATOM 1441 O O . ALA A 1 184 ? -14.402 -7.002 12.305 1.00 98.88 184 ALA A O 1
ATOM 1442 N N . ALA A 1 185 ? -13.084 -6.075 10.728 1.00 98.81 185 ALA A N 1
ATOM 1443 C CA . ALA A 1 185 ? -13.843 -4.834 10.580 1.00 98.81 185 ALA A CA 1
ATOM 1444 C C . ALA A 1 185 ? -15.132 -5.035 9.763 1.00 98.81 185 ALA A C 1
ATOM 1446 O O . ALA A 1 185 ? -16.018 -4.188 9.793 1.00 98.81 185 ALA A O 1
ATOM 1447 N N . ALA A 1 186 ? -15.226 -6.144 9.031 1.00 98.75 186 ALA A N 1
ATOM 1448 C CA . ALA A 1 186 ? -16.385 -6.565 8.260 1.00 98.75 186 ALA A CA 1
ATOM 1449 C C . ALA A 1 186 ? -16.389 -8.092 8.114 1.00 98.75 186 ALA A C 1
ATOM 1451 O O . ALA A 1 186 ? -15.415 -8.765 8.461 1.00 98.75 186 ALA A O 1
ATOM 1452 N N . ASP A 1 187 ? -17.474 -8.629 7.567 1.00 98.75 187 ASP A N 1
ATOM 1453 C CA . ASP A 1 187 ? -17.536 -10.014 7.113 1.00 98.75 187 ASP A CA 1
ATOM 1454 C C . ASP A 1 187 ? -16.607 -10.225 5.908 1.00 98.75 187 ASP A C 1
ATOM 1456 O O . ASP A 1 187 ? -16.510 -9.358 5.038 1.00 98.75 187 ASP A O 1
ATOM 1460 N N . GLY A 1 188 ? -15.967 -11.391 5.818 1.00 98.50 188 GLY A N 1
ATOM 1461 C CA . GLY A 1 188 ? -15.167 -11.719 4.641 1.00 98.50 188 GLY A CA 1
ATOM 1462 C C . GLY A 1 188 ? -14.378 -13.020 4.732 1.00 98.50 188 GLY A C 1
ATOM 1463 O O . GLY A 1 188 ? -14.285 -13.656 5.783 1.00 98.50 188 GLY A O 1
ATOM 1464 N N . LEU A 1 189 ? -13.779 -13.408 3.612 1.00 98.88 189 LEU A N 1
ATOM 1465 C CA . LEU A 1 189 ? -12.893 -14.555 3.478 1.00 98.88 189 LEU A CA 1
ATOM 1466 C C . LEU A 1 189 ? -11.435 -14.132 3.688 1.00 98.88 189 LEU A C 1
ATOM 1468 O O . LEU A 1 189 ? -10.922 -13.240 3.019 1.00 98.88 189 LEU A O 1
ATOM 1472 N N . VAL A 1 190 ? -10.715 -14.805 4.583 1.00 98.88 190 VAL A N 1
ATOM 1473 C CA . VAL A 1 190 ? -9.269 -14.600 4.719 1.00 98.88 190 VAL A CA 1
ATOM 1474 C C . VAL A 1 190 ? -8.559 -15.278 3.550 1.00 98.88 190 VAL A C 1
ATOM 1476 O O . VAL A 1 190 ? -8.349 -16.490 3.561 1.00 98.88 190 VAL A O 1
ATOM 1479 N N . VAL A 1 191 ? -8.140 -14.511 2.549 1.00 98.44 191 VAL A N 1
ATOM 1480 C CA . VAL A 1 191 ? -7.462 -15.046 1.351 1.00 98.44 191 VAL A CA 1
ATOM 1481 C C . VAL A 1 191 ? -5.948 -15.164 1.530 1.00 98.44 191 VAL A C 1
ATOM 1483 O O . VAL A 1 191 ? -5.290 -15.954 0.850 1.00 98.44 191 VAL A O 1
ATOM 1486 N N . ARG A 1 192 ? -5.368 -14.434 2.492 1.00 98.00 192 ARG A N 1
ATOM 1487 C CA . ARG A 1 192 ? -3.937 -14.508 2.824 1.00 98.00 192 ARG A CA 1
ATOM 1488 C C . ARG A 1 192 ? -3.703 -14.214 4.302 1.00 98.00 192 ARG A C 1
ATOM 1490 O O . ARG A 1 192 ? -4.228 -13.241 4.818 1.00 98.00 192 ARG A O 1
ATOM 1497 N N . ALA A 1 193 ? -2.877 -15.022 4.968 1.00 98.38 193 ALA A N 1
ATOM 1498 C CA . ALA A 1 193 ? -2.470 -14.800 6.358 1.00 98.38 193 ALA A CA 1
ATOM 1499 C C . ALA A 1 193 ? -1.036 -15.297 6.596 1.00 98.38 193 ALA A C 1
ATOM 1501 O O . ALA A 1 193 ? -0.807 -16.463 6.924 1.00 98.38 193 ALA A O 1
ATOM 1502 N N . LYS A 1 194 ? -0.052 -14.434 6.347 1.00 97.75 194 LYS A N 1
ATOM 1503 C CA . LYS A 1 194 ? 1.384 -14.745 6.437 1.00 97.75 194 LYS A CA 1
ATOM 1504 C C . LYS A 1 194 ? 2.210 -13.463 6.480 1.00 97.75 194 LYS A C 1
ATOM 1506 O O . LYS A 1 194 ? 1.703 -12.401 6.135 1.00 97.75 194 LYS A O 1
ATOM 1511 N N . ASP A 1 195 ? 3.482 -13.587 6.849 1.00 96.50 195 ASP A N 1
ATOM 1512 C CA . ASP A 1 195 ? 4.464 -12.495 6.779 1.00 96.50 195 ASP A CA 1
ATOM 1513 C C . ASP A 1 195 ? 4.024 -11.229 7.545 1.00 96.50 195 ASP A C 1
ATOM 1515 O O . ASP A 1 195 ? 4.225 -10.113 7.075 1.00 96.50 195 ASP A O 1
ATOM 1519 N N . GLY A 1 196 ? 3.378 -11.404 8.705 1.00 97.94 196 GLY A N 1
ATOM 1520 C CA . GLY A 1 196 ? 2.862 -10.304 9.530 1.00 97.94 196 GLY A CA 1
ATOM 1521 C C . GLY A 1 196 ? 1.579 -9.651 9.008 1.00 97.94 196 GLY A C 1
ATOM 1522 O O . GLY A 1 196 ? 1.158 -8.635 9.547 1.00 97.94 196 GLY A O 1
ATOM 1523 N N . ALA A 1 197 ? 0.947 -10.203 7.969 1.00 98.12 197 ALA A N 1
ATOM 1524 C CA . ALA A 1 197 ? -0.232 -9.615 7.341 1.00 98.12 197 ALA A CA 1
ATOM 1525 C C . ALA A 1 197 ? -1.389 -10.609 7.199 1.00 98.12 197 ALA A C 1
ATOM 1527 O O . ALA A 1 197 ? -1.189 -11.787 6.880 1.00 98.12 197 ALA A O 1
ATOM 1528 N N . VAL A 1 198 ? -2.608 -10.100 7.360 1.00 98.81 198 VAL A N 1
ATOM 1529 C CA . VAL A 1 198 ? -3.871 -10.774 7.055 1.00 98.81 198 VAL A CA 1
ATOM 1530 C C . VAL A 1 198 ? -4.619 -9.944 6.021 1.00 98.81 198 VAL A C 1
ATOM 1532 O O . VAL A 1 198 ? -4.736 -8.729 6.158 1.00 98.81 198 VAL A O 1
ATOM 1535 N N . LEU A 1 199 ? -5.110 -10.600 4.975 1.00 98.62 199 LEU A N 1
ATOM 1536 C CA . LEU A 1 199 ? -5.933 -9.979 3.957 1.00 98.62 199 LEU A CA 1
ATOM 1537 C C . LEU A 1 199 ? -7.328 -10.598 3.946 1.00 98.62 199 LEU A C 1
ATOM 1539 O O . LEU A 1 199 ? -7.468 -11.813 3.777 1.00 98.62 199 LEU A O 1
ATOM 1543 N N . LEU A 1 200 ? -8.325 -9.736 4.108 1.00 98.88 200 LEU A N 1
ATOM 1544 C CA . LEU A 1 200 ? -9.737 -10.073 4.112 1.00 98.88 200 LEU A CA 1
ATOM 1545 C C . LEU A 1 200 ? -10.369 -9.633 2.789 1.00 98.88 200 LEU A C 1
ATOM 1547 O O . LEU A 1 200 ? -10.258 -8.467 2.416 1.00 98.88 200 LEU A O 1
ATOM 1551 N N . ASP A 1 201 ? -11.004 -10.569 2.101 1.00 98.75 201 ASP A N 1
ATOM 1552 C CA . ASP A 1 201 ? -11.810 -10.378 0.896 1.00 98.75 201 ASP A CA 1
ATOM 1553 C C . ASP A 1 201 ? -13.292 -10.293 1.289 1.00 98.75 201 ASP A C 1
ATOM 1555 O O . ASP A 1 201 ? -13.797 -11.163 1.999 1.00 98.75 201 ASP A O 1
ATOM 1559 N N . LEU A 1 202 ? -13.966 -9.219 0.881 1.00 98.62 202 LEU A N 1
ATOM 1560 C CA . LEU A 1 202 ? -15.303 -8.878 1.363 1.00 98.62 202 LEU A CA 1
ATOM 1561 C C . LEU A 1 202 ? -16.415 -9.422 0.460 1.00 98.62 202 LEU A C 1
ATOM 1563 O O . LEU A 1 202 ? -17.560 -9.487 0.911 1.00 98.62 202 LEU A O 1
ATOM 1567 N N . ASP A 1 203 ? -16.113 -9.804 -0.783 1.00 97.38 203 ASP A N 1
ATOM 1568 C CA . ASP A 1 203 ? -17.092 -10.437 -1.677 1.00 97.38 203 ASP A CA 1
ATOM 1569 C C . ASP A 1 203 ? -16.960 -11.970 -1.716 1.00 97.38 203 ASP A C 1
ATOM 1571 O O . ASP A 1 203 ? -17.919 -12.665 -2.066 1.00 97.38 203 ASP A O 1
ATOM 1575 N N . GLY A 1 204 ? -15.834 -12.496 -1.226 1.00 97.44 204 GLY A N 1
ATOM 1576 C CA . GLY A 1 204 ? -15.634 -13.914 -0.956 1.00 97.44 204 GLY A CA 1
ATOM 1577 C C . GLY A 1 204 ? -15.342 -14.746 -2.202 1.00 97.44 204 GLY A C 1
ATOM 1578 O O . GLY A 1 204 ? -15.469 -15.975 -2.140 1.00 97.44 204 GLY A O 1
ATOM 1579 N N . ASP A 1 205 ? -14.971 -14.116 -3.320 1.00 97.56 205 ASP A N 1
ATOM 1580 C CA . ASP A 1 205 ? -14.582 -14.807 -4.550 1.00 97.56 205 ASP A CA 1
ATOM 1581 C C . ASP A 1 205 ? -13.180 -15.451 -4.469 1.00 97.56 205 ASP A C 1
ATOM 1583 O O . ASP A 1 205 ? -12.823 -16.299 -5.297 1.00 97.56 205 ASP A O 1
ATOM 1587 N N . GLY A 1 206 ? -12.412 -15.122 -3.424 1.00 97.69 206 GLY A N 1
ATOM 1588 C CA . GLY A 1 206 ? -11.093 -15.679 -3.151 1.00 97.69 206 GLY A CA 1
ATOM 1589 C C . GLY A 1 206 ? -9.940 -14.953 -3.845 1.00 97.69 206 GLY A C 1
ATOM 1590 O O . GLY A 1 206 ? -8.802 -15.434 -3.785 1.00 97.69 206 GLY A O 1
ATOM 1591 N N . LEU A 1 207 ? -10.194 -13.821 -4.499 1.00 96.00 207 LEU A N 1
ATOM 1592 C CA . LEU A 1 207 ? -9.217 -13.063 -5.268 1.00 96.00 207 LEU A CA 1
ATOM 1593 C C . LEU A 1 207 ? -8.944 -11.714 -4.597 1.00 96.00 207 LEU A C 1
ATOM 1595 O O . LEU A 1 207 ? -9.763 -10.812 -4.565 1.00 96.00 207 LEU A O 1
ATOM 1599 N N . GLU A 1 208 ? -7.706 -11.494 -4.151 1.00 94.56 208 GLU A N 1
ATOM 1600 C CA . GLU A 1 208 ? -7.345 -10.215 -3.516 1.00 94.56 208 GLU A CA 1
ATOM 1601 C C . GLU A 1 208 ? -7.347 -8.988 -4.461 1.00 94.56 208 GLU A C 1
ATOM 1603 O O . GLU A 1 208 ? -7.045 -7.873 -4.026 1.00 94.56 208 GLU A O 1
ATOM 1608 N N . GLN A 1 209 ? -7.612 -9.216 -5.751 1.00 92.75 209 GLN A N 1
ATOM 1609 C CA . GLN A 1 209 ? -7.519 -8.243 -6.844 1.00 92.75 209 GLN A CA 1
ATOM 1610 C C . GLN A 1 209 ? -8.894 -7.735 -7.299 1.00 92.75 209 GLN A C 1
ATOM 1612 O O . GLN A 1 209 ? -8.955 -6.919 -8.214 1.00 92.75 209 GLN A O 1
ATOM 1617 N N . THR A 1 210 ? -9.977 -8.245 -6.719 1.00 94.62 210 THR A N 1
ATOM 1618 C CA . THR A 1 210 ? -11.367 -7.919 -7.053 1.00 94.62 210 THR A CA 1
ATOM 1619 C C . THR A 1 210 ? -12.084 -7.425 -5.805 1.00 94.62 210 THR A C 1
ATOM 1621 O O . THR A 1 210 ? -11.633 -7.648 -4.680 1.00 94.62 210 THR A O 1
ATOM 1624 N N . GLY A 1 211 ? -13.148 -6.653 -6.021 1.00 97.00 211 GLY A N 1
ATOM 1625 C CA . GLY A 1 211 ? -14.005 -6.170 -4.950 1.00 97.00 211 GLY A CA 1
ATOM 1626 C C . GLY A 1 211 ? -13.252 -5.368 -3.893 1.00 97.00 211 GLY A C 1
ATOM 1627 O O . GLY A 1 211 ? -12.178 -4.812 -4.136 1.00 97.00 211 GLY A O 1
ATOM 1628 N N . TRP A 1 212 ? -13.844 -5.280 -2.705 1.00 98.56 212 TRP A N 1
ATOM 1629 C CA . TRP A 1 212 ? -13.200 -4.664 -1.553 1.00 98.56 212 TRP A CA 1
ATOM 1630 C C . TRP A 1 212 ? -12.297 -5.669 -0.842 1.00 98.56 212 TRP A C 1
ATOM 1632 O O . TRP A 1 212 ? -12.732 -6.765 -0.499 1.00 98.56 212 TRP A O 1
ATOM 1642 N N . THR A 1 213 ? -11.070 -5.251 -0.522 1.00 98.69 213 THR A N 1
ATOM 1643 C CA . THR A 1 213 ? -10.200 -5.998 0.396 1.00 98.69 213 THR A CA 1
ATOM 1644 C C . THR A 1 213 ? -9.649 -5.114 1.504 1.00 98.69 213 THR A C 1
ATOM 1646 O O . THR A 1 213 ? -9.336 -3.938 1.289 1.00 98.69 213 THR A O 1
ATOM 1649 N N . LEU A 1 214 ? -9.503 -5.693 2.695 1.00 98.81 214 LEU A N 1
ATOM 1650 C CA . LEU A 1 214 ? -8.873 -5.059 3.851 1.00 98.81 214 LEU A CA 1
ATOM 1651 C C . LEU A 1 214 ? -7.537 -5.736 4.153 1.00 98.81 214 LEU A C 1
ATOM 1653 O O . LEU A 1 214 ? -7.454 -6.963 4.243 1.00 98.81 214 LEU A O 1
ATOM 1657 N N . LEU A 1 215 ? -6.496 -4.927 4.323 1.00 98.75 215 LEU A N 1
ATOM 1658 C CA . LEU A 1 215 ? -5.191 -5.347 4.811 1.00 98.75 215 LEU A CA 1
ATOM 1659 C C . LEU A 1 215 ? -5.074 -5.003 6.293 1.00 98.75 215 LEU A C 1
ATOM 1661 O O . LEU A 1 215 ? -5.133 -3.835 6.661 1.00 98.75 215 LEU A O 1
ATOM 1665 N N . TYR A 1 216 ? -4.821 -6.028 7.097 1.00 98.88 216 TYR A N 1
ATOM 1666 C CA . TYR A 1 216 ? -4.383 -5.922 8.481 1.00 98.88 216 TYR A CA 1
ATOM 1667 C C . TYR A 1 216 ? -2.902 -6.287 8.512 1.00 98.88 216 TYR A C 1
ATOM 1669 O O . TYR A 1 216 ? -2.547 -7.449 8.299 1.00 98.88 216 TYR A O 1
ATOM 1677 N N . ALA A 1 217 ? -2.031 -5.309 8.716 1.00 98.62 217 ALA A N 1
ATOM 1678 C CA . ALA A 1 217 ? -0.598 -5.528 8.849 1.00 98.62 217 ALA A CA 1
ATOM 1679 C C . ALA A 1 217 ? -0.164 -5.435 10.313 1.00 98.62 217 ALA A C 1
ATOM 1681 O O . ALA A 1 217 ? -0.912 -4.992 11.186 1.00 98.62 217 ALA A O 1
ATOM 1682 N N . HIS A 1 218 ? 1.046 -5.927 10.564 1.00 98.50 218 HIS A N 1
ATOM 1683 C CA . HIS A 1 218 ? 1.615 -6.066 11.896 1.00 98.50 218 HIS A CA 1
ATOM 1684 C C . HIS A 1 218 ? 0.841 -7.015 12.809 1.00 98.50 218 HIS A C 1
ATOM 1686 O O . HIS A 1 218 ? 0.762 -6.819 14.016 1.00 98.50 218 HIS A O 1
ATOM 1692 N N . ILE A 1 219 ? 0.332 -8.114 12.251 1.00 98.75 219 ILE A N 1
ATOM 1693 C CA . ILE A 1 219 ? -0.350 -9.165 13.011 1.00 98.75 219 ILE A CA 1
ATOM 1694 C C . ILE A 1 219 ? 0.640 -10.252 13.432 1.00 98.75 219 ILE A C 1
ATOM 1696 O O . ILE A 1 219 ? 1.242 -10.912 12.575 1.00 98.75 219 ILE A O 1
ATOM 1700 N N . GLU A 1 220 ? 0.754 -10.458 14.746 1.00 98.44 220 GLU A N 1
ATOM 1701 C CA . GLU A 1 220 ? 1.613 -11.461 15.386 1.00 98.44 220 GLU A CA 1
ATOM 1702 C C . GLU A 1 220 ? 1.356 -12.849 14.792 1.00 98.44 220 GLU A C 1
ATOM 1704 O O . GLU A 1 220 ? 0.235 -13.173 14.416 1.00 98.44 220 GLU A O 1
ATOM 1709 N N . SER A 1 221 ? 2.369 -13.708 14.721 1.00 98.12 221 SER A N 1
ATOM 1710 C CA . SER A 1 221 ? 2.200 -15.087 14.258 1.00 98.12 221 SER A CA 1
ATOM 1711 C C . SER A 1 221 ? 1.440 -15.964 15.259 1.00 98.12 221 SER A C 1
ATOM 1713 O O . SER A 1 221 ? 0.826 -16.952 14.848 1.00 98.12 221 SER A O 1
ATOM 1715 N N . ARG A 1 222 ? 1.453 -15.612 16.551 1.00 97.88 222 ARG A N 1
ATOM 1716 C CA . ARG A 1 222 ? 0.618 -16.247 17.578 1.00 97.88 222 ARG A CA 1
ATOM 1717 C C . ARG A 1 222 ? -0.848 -15.930 17.306 1.00 97.88 222 ARG A C 1
ATOM 1719 O O . ARG A 1 222 ? -1.216 -14.776 17.126 1.00 97.88 222 ARG A O 1
ATOM 1726 N N . ASP A 1 223 ? -1.668 -16.973 17.269 1.00 98.38 223 ASP A N 1
ATOM 1727 C CA . ASP A 1 223 ? -3.123 -16.891 17.110 1.00 98.38 223 ASP A CA 1
ATOM 1728 C C . ASP A 1 223 ? -3.625 -16.137 15.863 1.00 98.38 223 ASP A C 1
ATOM 1730 O O . ASP A 1 223 ? -4.825 -15.885 15.736 1.00 98.38 223 ASP A O 1
ATOM 1734 N N . ARG A 1 224 ? -2.743 -15.851 14.890 1.00 98.75 224 ARG A N 1
ATOM 1735 C CA . ARG A 1 224 ? -3.144 -15.310 13.588 1.00 98.75 224 ARG A CA 1
ATOM 1736 C C . ARG A 1 224 ? -4.123 -16.258 12.920 1.00 98.75 224 ARG A C 1
ATOM 1738 O O . ARG A 1 224 ? -3.842 -17.450 12.746 1.00 98.75 224 ARG A O 1
ATOM 1745 N N . VAL A 1 225 ? -5.245 -15.704 12.486 1.00 98.81 225 VAL A N 1
ATOM 1746 C CA . VAL A 1 225 ? -6.240 -16.421 11.696 1.00 98.81 225 VAL A CA 1
ATOM 1747 C C . VAL A 1 225 ? -5.595 -17.077 10.470 1.00 98.81 225 VAL A C 1
ATOM 1749 O O . VAL A 1 225 ? -4.642 -16.564 9.883 1.00 98.81 225 VAL A O 1
ATOM 1752 N N . LYS A 1 226 ? -6.108 -18.242 10.069 1.00 98.56 226 LYS A N 1
ATOM 1753 C CA . LYS A 1 226 ? -5.609 -18.983 8.904 1.00 98.56 226 LYS A CA 1
ATOM 1754 C C . LYS A 1 226 ? -6.313 -18.545 7.624 1.00 98.56 226 LYS A C 1
ATOM 1756 O O . LYS A 1 226 ? -7.518 -18.297 7.632 1.00 98.56 226 LYS A O 1
ATOM 1761 N N . ALA A 1 227 ? -5.585 -18.561 6.509 1.00 98.50 227 ALA A N 1
ATOM 1762 C CA . ALA A 1 227 ? -6.191 -18.424 5.187 1.00 98.50 227 ALA A CA 1
ATOM 1763 C C . ALA A 1 227 ? -7.243 -19.524 4.939 1.00 98.50 227 ALA A C 1
ATOM 1765 O O . ALA A 1 227 ? -7.085 -20.656 5.403 1.00 98.50 227 ALA A O 1
ATOM 1766 N N . GLY A 1 228 ? -8.315 -19.176 4.231 1.00 98.56 228 GLY A N 1
ATOM 1767 C CA . GLY A 1 228 ? -9.502 -20.006 4.019 1.00 98.56 228 GLY A CA 1
ATOM 1768 C C . GLY A 1 228 ? -10.560 -19.894 5.123 1.00 98.56 228 GLY A C 1
ATOM 1769 O O . GLY A 1 228 ? -11.648 -20.443 4.972 1.00 98.56 228 GLY A O 1
ATOM 1770 N N . THR A 1 229 ? -10.273 -19.192 6.223 1.00 98.75 229 THR A N 1
ATOM 1771 C CA . THR A 1 229 ? -11.270 -18.915 7.268 1.00 98.75 229 THR A CA 1
ATOM 1772 C C . THR A 1 229 ? -12.218 -17.818 6.797 1.00 98.75 229 THR A C 1
ATOM 1774 O O . THR A 1 229 ? -11.758 -16.764 6.367 1.00 98.75 229 THR A O 1
ATOM 1777 N N . TYR A 1 230 ? -13.526 -18.040 6.912 1.00 98.75 230 TYR A N 1
ATOM 1778 C CA . TYR A 1 230 ? -14.513 -16.971 6.767 1.00 98.75 230 TYR A CA 1
ATOM 1779 C C . TYR A 1 230 ? -14.755 -16.328 8.133 1.00 98.75 230 TYR A C 1
ATOM 1781 O O . TYR A 1 230 ? -15.060 -17.040 9.091 1.00 98.75 230 TYR A O 1
ATOM 1789 N N . LEU A 1 231 ? -14.618 -15.009 8.217 1.00 98.81 231 LEU A N 1
ATOM 1790 C CA . LEU A 1 231 ? -14.811 -14.226 9.432 1.00 98.81 231 LEU A CA 1
ATOM 1791 C C . LEU A 1 231 ? -16.125 -13.454 9.374 1.00 98.81 231 LEU A C 1
ATOM 1793 O O . LEU A 1 231 ? -16.548 -12.972 8.319 1.00 98.81 231 LEU A O 1
ATOM 1797 N N . LYS A 1 232 ? -16.766 -13.337 10.531 1.00 98.75 232 LYS A N 1
ATOM 1798 C CA . LYS A 1 232 ? -17.806 -12.356 10.809 1.00 98.75 232 LYS A CA 1
ATOM 1799 C C . LYS A 1 232 ? -17.197 -11.107 11.421 1.00 98.75 232 LYS A C 1
ATOM 1801 O O . LYS A 1 232 ? -16.151 -11.155 12.064 1.00 98.75 232 LYS A O 1
ATOM 1806 N N . THR A 1 233 ? -17.875 -9.985 11.227 1.00 98.69 233 THR A N 1
ATOM 1807 C CA . THR A 1 233 ? -17.535 -8.714 11.870 1.00 98.69 233 THR A CA 1
ATOM 1808 C C . THR A 1 233 ? -17.355 -8.918 13.381 1.00 98.69 233 THR A C 1
ATOM 1810 O O . THR A 1 233 ? -18.260 -9.412 14.051 1.00 98.69 233 THR A O 1
ATOM 1813 N N . GLY A 1 234 ? -16.195 -8.537 13.922 1.00 98.38 234 GLY A N 1
ATOM 1814 C CA . GLY A 1 234 ? -15.831 -8.746 15.328 1.00 98.38 234 GLY A CA 1
ATOM 1815 C C . GLY A 1 234 ? -15.113 -10.065 15.646 1.00 98.38 234 GLY A C 1
ATOM 1816 O O . GLY A 1 234 ? -14.595 -10.196 16.755 1.00 98.38 234 GLY A O 1
ATOM 1817 N N . ASP A 1 235 ? -15.005 -11.008 14.706 1.00 98.88 235 ASP A N 1
ATOM 1818 C CA . ASP A 1 235 ? -14.192 -12.211 14.907 1.00 98.88 235 ASP A CA 1
ATOM 1819 C C . ASP A 1 235 ? -12.701 -11.858 14.995 1.00 98.88 235 ASP A C 1
ATOM 1821 O O . ASP A 1 235 ? -12.201 -10.957 14.319 1.00 98.88 235 ASP A O 1
ATOM 1825 N N . ARG A 1 236 ? -11.963 -12.598 15.822 1.00 98.81 236 ARG A N 1
ATOM 1826 C CA . ARG A 1 236 ? -10.541 -12.355 16.091 1.00 98.81 236 ARG A CA 1
ATOM 1827 C C . ARG A 1 236 ? -9.659 -12.664 14.878 1.00 98.81 236 ARG A C 1
ATOM 1829 O O . ARG A 1 236 ? -9.694 -13.766 14.335 1.00 98.81 236 ARG A O 1
ATOM 1836 N N . ILE A 1 237 ? -8.817 -11.698 14.512 1.00 98.81 237 ILE A N 1
ATOM 1837 C CA . ILE A 1 237 ? -7.799 -11.815 13.455 1.00 98.81 237 ILE A CA 1
ATOM 1838 C C . ILE A 1 237 ? -6.447 -12.252 14.029 1.00 98.81 237 ILE A C 1
ATOM 1840 O O . ILE A 1 237 ? -5.732 -13.029 13.394 1.00 98.81 237 ILE A O 1
ATOM 1844 N N . GLY A 1 238 ? -6.088 -11.745 15.208 1.00 98.69 238 GLY A N 1
ATOM 1845 C CA . GLY A 1 238 ? -4.805 -11.991 15.864 1.00 98.69 238 GLY A CA 1
ATOM 1846 C C . GLY A 1 238 ? -4.441 -10.859 16.822 1.00 98.69 238 GLY A C 1
ATOM 1847 O O . GLY A 1 238 ? -5.287 -10.033 17.170 1.00 98.69 238 GLY A O 1
ATOM 1848 N N . HIS A 1 239 ? -3.171 -10.804 17.213 1.00 98.75 239 HIS A N 1
ATOM 1849 C CA . HIS A 1 239 ? -2.632 -9.761 18.087 1.00 98.75 239 HIS A CA 1
ATOM 1850 C C . HIS A 1 239 ? -1.832 -8.718 17.291 1.00 98.75 239 HIS A C 1
ATOM 1852 O O . HIS A 1 239 ? -1.173 -9.087 16.314 1.00 98.75 239 HIS A O 1
ATOM 1858 N N . PRO A 1 240 ? -1.849 -7.429 17.680 1.00 98.38 240 PRO A N 1
ATOM 1859 C CA . PRO A 1 240 ? -0.961 -6.429 17.092 1.00 98.38 240 PRO A CA 1
ATOM 1860 C C . PRO A 1 240 ? 0.494 -6.727 17.482 1.00 98.38 240 PRO A C 1
ATOM 1862 O O . PRO A 1 240 ? 0.776 -7.257 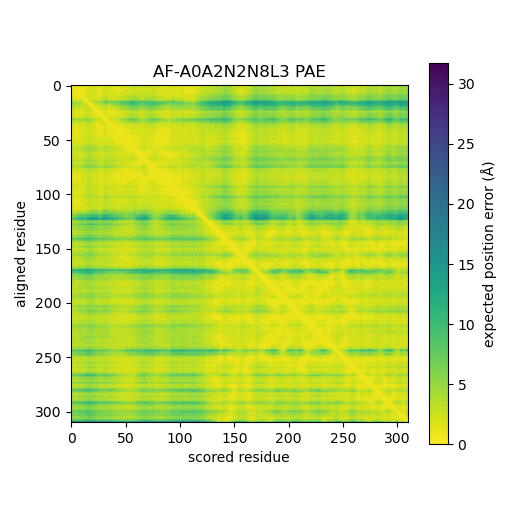18.557 1.00 98.38 240 PRO A O 1
ATOM 1865 N N . SER A 1 241 ? 1.435 -6.374 16.616 1.00 98.25 241 SER A N 1
ATOM 1866 C CA . SER A 1 241 ? 2.855 -6.716 16.747 1.00 98.25 241 SER A CA 1
ATOM 1867 C C . SER A 1 241 ? 3.730 -5.732 15.963 1.00 98.25 241 SER A C 1
ATOM 1869 O O . SER A 1 241 ? 3.287 -4.646 15.603 1.00 98.25 241 SER A O 1
ATOM 1871 N N . CYS A 1 242 ? 4.978 -6.115 15.694 1.00 97.31 242 CYS A N 1
ATOM 1872 C CA . CYS A 1 242 ? 5.859 -5.449 14.727 1.00 97.31 242 CYS A CA 1
ATOM 1873 C C . CYS A 1 242 ? 6.265 -6.409 13.599 1.00 97.31 242 CYS A C 1
ATOM 1875 O O . CYS A 1 242 ? 7.240 -6.164 12.890 1.00 97.31 242 CYS A O 1
ATOM 1877 N N . GLU A 1 243 ? 5.588 -7.558 13.484 1.00 97.50 243 GLU A N 1
ATOM 1878 C CA . GLU A 1 243 ? 5.874 -8.535 12.440 1.00 97.50 243 GLU A CA 1
ATOM 1879 C C . GLU A 1 243 ? 5.482 -7.996 11.064 1.00 97.50 243 GLU A C 1
ATOM 1881 O O . GLU A 1 243 ? 4.483 -7.302 10.918 1.00 97.50 243 GLU A O 1
ATOM 1886 N N . GLY A 1 244 ? 6.226 -8.383 10.028 1.00 90.50 244 GLY A N 1
ATOM 1887 C CA . GLY A 1 244 ? 5.918 -8.002 8.651 1.00 90.50 244 GLY A CA 1
ATOM 1888 C C . GLY A 1 244 ? 6.255 -6.544 8.339 1.00 90.50 244 GLY A C 1
ATOM 1889 O O . GLY A 1 244 ? 5.762 -5.621 8.969 1.00 90.50 244 GLY A O 1
ATOM 1890 N N . GLY A 1 245 ? 7.086 -6.323 7.322 1.00 88.06 245 GLY A N 1
ATOM 1891 C CA . GLY A 1 245 ? 7.451 -4.968 6.903 1.00 88.06 245 GLY A CA 1
ATOM 1892 C C . GLY A 1 245 ? 8.314 -4.211 7.921 1.00 88.06 245 GLY A C 1
ATOM 1893 O O . GLY A 1 245 ? 9.082 -4.807 8.675 1.00 88.06 245 GLY A O 1
ATOM 1894 N N . VAL A 1 246 ? 8.239 -2.881 7.867 1.00 89.94 246 VAL A N 1
ATOM 1895 C CA . VAL A 1 246 ? 8.959 -1.958 8.755 1.00 89.94 246 VAL A CA 1
ATOM 1896 C C . VAL A 1 246 ? 7.959 -1.411 9.763 1.00 89.94 246 VAL A C 1
ATOM 1898 O O . VAL A 1 246 ? 6.879 -1.000 9.366 1.00 89.94 246 VAL A O 1
ATOM 1901 N N . SER A 1 247 ? 8.326 -1.391 11.041 1.00 93.19 247 SER A N 1
ATOM 1902 C CA . SER A 1 247 ? 7.490 -0.865 12.119 1.00 93.19 247 SER A CA 1
ATOM 1903 C C . SER A 1 247 ? 8.368 -0.219 13.196 1.00 93.19 247 SER A C 1
ATOM 1905 O O . SER A 1 247 ? 9.465 -0.709 13.483 1.00 93.19 247 SER A O 1
ATOM 1907 N N . ASN A 1 248 ? 7.903 0.893 13.772 1.00 91.56 248 ASN A N 1
ATOM 1908 C CA . ASN A 1 248 ? 8.547 1.588 14.893 1.00 91.56 248 ASN A CA 1
ATOM 1909 C C . ASN A 1 248 ? 8.062 1.076 16.270 1.00 91.56 248 ASN A C 1
ATOM 1911 O O . ASN A 1 248 ? 8.683 1.381 17.291 1.00 91.56 248 ASN A O 1
ATOM 1915 N N . GLY A 1 249 ? 7.004 0.258 16.310 1.00 95.31 249 GLY A N 1
ATOM 1916 C CA . GLY A 1 249 ? 6.443 -0.298 17.538 1.00 95.31 249 GLY A CA 1
ATOM 1917 C C . GLY A 1 249 ? 5.179 -1.128 17.323 1.00 95.31 249 GLY A C 1
ATOM 1918 O O . GLY A 1 249 ? 4.670 -1.250 16.214 1.00 95.31 249 GLY A O 1
ATOM 1919 N N . THR A 1 250 ? 4.662 -1.723 18.395 1.00 97.88 250 THR A N 1
ATOM 1920 C CA . THR A 1 250 ? 3.473 -2.581 18.318 1.00 97.88 250 THR A CA 1
ATOM 1921 C C . THR A 1 250 ? 2.225 -1.771 17.983 1.00 97.88 250 THR A C 1
ATOM 1923 O O . THR A 1 250 ? 1.770 -0.975 18.808 1.00 97.88 250 THR A O 1
ATOM 1926 N N . HIS A 1 251 ? 1.655 -2.008 16.804 1.00 98.25 251 HIS A N 1
ATOM 1927 C CA . HIS A 1 251 ? 0.422 -1.376 16.335 1.00 98.25 251 HIS A CA 1
ATOM 1928 C C . HIS A 1 251 ? -0.316 -2.279 15.338 1.00 98.25 251 HIS A C 1
ATOM 1930 O O . HIS A 1 251 ? 0.185 -3.327 14.932 1.00 98.25 251 HIS A O 1
ATOM 1936 N N . LEU A 1 252 ? -1.532 -1.880 14.986 1.00 98.69 252 LEU A N 1
ATOM 1937 C CA . LEU A 1 252 ? -2.269 -2.357 13.828 1.00 98.69 252 LEU A CA 1
ATOM 1938 C C . LEU A 1 252 ? -2.156 -1.309 12.724 1.00 98.69 252 LEU A C 1
ATOM 1940 O O . LEU A 1 252 ? -2.554 -0.171 12.950 1.00 98.69 252 LEU A O 1
ATOM 1944 N N . HIS A 1 253 ? -1.729 -1.739 11.540 1.00 98.81 253 HIS A N 1
ATOM 1945 C CA . HIS A 1 253 ? -1.840 -0.980 10.292 1.00 98.81 253 HIS A CA 1
ATOM 1946 C C . HIS A 1 253 ? -3.041 -1.502 9.506 1.00 98.81 253 HIS A C 1
ATOM 1948 O O . HIS A 1 253 ? -3.042 -2.660 9.069 1.00 98.81 253 HIS A O 1
ATOM 1954 N N . LEU A 1 254 ? -4.083 -0.683 9.351 1.00 98.88 254 LEU A N 1
ATOM 1955 C CA . LEU A 1 254 ? -5.302 -1.036 8.617 1.00 98.88 254 LEU A CA 1
ATOM 1956 C C . LEU A 1 254 ? -5.372 -0.254 7.308 1.00 98.88 254 LEU A C 1
ATOM 1958 O O . LEU A 1 254 ? -5.450 0.969 7.330 1.00 98.88 254 LEU A O 1
ATOM 1962 N N . ALA A 1 255 ? -5.444 -0.952 6.177 1.00 98.62 255 ALA A N 1
ATOM 1963 C CA . ALA A 1 255 ? -5.578 -0.332 4.860 1.00 98.62 255 ALA A CA 1
ATOM 1964 C C . ALA A 1 255 ? -6.666 -0.995 4.012 1.00 98.62 255 ALA A C 1
ATOM 1966 O O . ALA A 1 255 ? -7.029 -2.151 4.241 1.00 98.62 255 ALA A O 1
ATOM 1967 N N . ARG A 1 256 ? -7.167 -0.283 2.994 1.00 97.94 256 ARG A N 1
ATOM 1968 C CA . ARG A 1 256 ? -8.201 -0.806 2.088 1.00 97.94 256 ARG A CA 1
ATOM 1969 C C . ARG A 1 256 ? -7.886 -0.642 0.610 1.00 97.94 256 ARG A C 1
ATOM 1971 O O . ARG A 1 256 ? -7.262 0.333 0.185 1.00 97.94 256 ARG A O 1
ATOM 1978 N N . ARG A 1 257 ? -8.347 -1.616 -0.173 1.00 97.94 257 ARG A N 1
ATOM 1979 C CA . ARG A 1 257 ? -8.258 -1.623 -1.634 1.00 97.94 257 ARG A CA 1
ATOM 1980 C C . ARG A 1 257 ? -9.607 -1.925 -2.262 1.00 97.94 257 ARG A C 1
ATOM 1982 O O . ARG A 1 257 ? -10.417 -2.626 -1.657 1.00 97.94 257 ARG A O 1
ATOM 1989 N N . TYR A 1 258 ? -9.790 -1.454 -3.488 1.00 97.88 258 TYR A N 1
ATOM 1990 C CA . TYR A 1 258 ? -10.869 -1.876 -4.369 1.00 97.88 258 TYR A CA 1
ATOM 1991 C C . TYR A 1 258 ? -10.294 -2.307 -5.719 1.00 97.88 258 TYR A C 1
ATOM 1993 O O . TYR A 1 258 ? -9.513 -1.564 -6.309 1.00 97.88 258 TYR A O 1
ATOM 2001 N N . ASN A 1 259 ? -10.623 -3.512 -6.188 1.00 96.31 259 ASN A N 1
ATOM 2002 C CA . ASN A 1 259 ? -10.062 -4.096 -7.414 1.00 96.31 259 ASN A CA 1
ATOM 2003 C C . ASN A 1 259 ? -8.518 -4.015 -7.488 1.00 96.31 259 ASN A C 1
ATOM 2005 O O . ASN A 1 259 ? -7.927 -3.704 -8.523 1.00 96.31 259 ASN A O 1
ATOM 2009 N N . GLY A 1 260 ? -7.849 -4.232 -6.350 1.00 94.38 260 GLY A N 1
ATOM 2010 C CA . GLY A 1 260 ? -6.390 -4.145 -6.225 1.00 94.38 260 GLY A CA 1
ATOM 2011 C C . GLY A 1 260 ? -5.808 -2.724 -6.131 1.00 94.38 260 GLY A C 1
ATOM 2012 O O . GLY A 1 260 ? -4.625 -2.592 -5.810 1.00 94.38 260 GLY A O 1
ATOM 2013 N N . GLU A 1 261 ? -6.602 -1.669 -6.335 1.00 96.31 261 GLU A N 1
ATOM 2014 C CA . GLU A 1 261 ? -6.181 -0.271 -6.179 1.00 96.31 261 GLU A CA 1
ATOM 2015 C C . GLU A 1 261 ? -6.310 0.191 -4.719 1.00 96.31 261 GLU A C 1
ATOM 2017 O O . GLU A 1 261 ? -7.336 -0.031 -4.081 1.00 96.31 261 GLU A O 1
ATOM 2022 N N . TRP A 1 262 ? -5.272 0.835 -4.173 1.00 97.62 262 TRP A N 1
ATOM 2023 C CA . TRP A 1 262 ? -5.288 1.441 -2.838 1.00 97.62 262 TRP A CA 1
ATOM 2024 C C . TRP A 1 262 ? -6.234 2.637 -2.813 1.00 97.62 262 TRP A C 1
ATOM 2026 O O . TRP A 1 262 ? -6.034 3.604 -3.545 1.00 97.62 262 TRP A O 1
ATOM 2036 N N . ILE A 1 263 ? -7.233 2.597 -1.932 1.00 97.94 263 ILE A N 1
ATOM 2037 C CA . ILE A 1 263 ? -8.222 3.671 -1.819 1.00 97.94 263 ILE A CA 1
ATOM 2038 C C . ILE A 1 263 ? -7.804 4.605 -0.693 1.00 97.94 263 ILE A C 1
ATOM 2040 O O . ILE A 1 263 ? -7.821 4.207 0.473 1.00 97.94 263 ILE A O 1
ATOM 2044 N N . SER A 1 264 ? -7.442 5.840 -1.051 1.00 96.88 264 SER A N 1
ATOM 2045 C CA . SER A 1 264 ? -6.997 6.857 -0.092 1.00 96.88 264 SER A CA 1
ATOM 2046 C C . SER A 1 264 ? -8.022 7.072 1.031 1.00 96.88 264 SER A C 1
ATOM 2048 O O . SER A 1 264 ? -9.237 7.025 0.822 1.00 96.88 264 SER A O 1
ATOM 2050 N N . ALA A 1 265 ? -7.502 7.293 2.234 1.00 98.00 265 ALA A N 1
ATOM 2051 C CA . ALA A 1 265 ? -8.250 7.528 3.456 1.00 98.00 265 ALA A CA 1
ATOM 2052 C C . ALA A 1 265 ? -8.587 9.017 3.663 1.00 98.00 265 ALA A C 1
ATOM 2054 O O . ALA A 1 265 ? -9.293 9.350 4.606 1.00 98.00 265 ALA A O 1
ATOM 2055 N N . ASP A 1 266 ? -8.129 9.923 2.805 1.00 95.69 266 ASP A N 1
ATOM 2056 C CA . ASP A 1 266 ? -8.181 11.374 3.032 1.00 95.69 266 ASP A CA 1
ATOM 2057 C C . ASP A 1 266 ? -8.691 12.197 1.844 1.00 95.69 266 ASP A C 1
ATOM 2059 O O . ASP A 1 266 ? -8.585 13.421 1.841 1.00 95.69 266 ASP A O 1
ATOM 2063 N N . THR A 1 267 ? -9.248 11.541 0.824 1.00 93.38 267 THR A N 1
ATOM 2064 C CA . THR A 1 267 ? -9.754 12.216 -0.379 1.00 93.38 267 THR A CA 1
ATOM 2065 C C . THR A 1 267 ? -11.273 12.071 -0.520 1.00 93.38 267 THR A C 1
ATOM 2067 O O . THR A 1 267 ? -12.022 12.316 0.420 1.00 93.38 267 THR A O 1
ATOM 2070 N N . HIS A 1 268 ? -11.762 11.714 -1.709 1.00 91.56 268 HIS A N 1
ATOM 2071 C CA . HIS A 1 268 ? -13.185 11.662 -2.042 1.00 91.56 268 HIS A CA 1
ATOM 2072 C C . HIS A 1 268 ? -13.929 10.489 -1.383 1.00 91.56 268 HIS A C 1
ATOM 2074 O O . HIS A 1 268 ? -15.152 10.535 -1.273 1.00 91.56 268 HIS A O 1
ATOM 2080 N N . LEU A 1 269 ? -13.202 9.456 -0.944 1.00 96.31 269 LEU A N 1
ATOM 2081 C CA . LEU A 1 269 ? -13.751 8.281 -0.270 1.00 96.31 269 LEU A CA 1
ATOM 2082 C C . LEU A 1 269 ? -12.979 7.998 1.034 1.00 96.31 269 LEU A C 1
ATOM 2084 O O . LEU A 1 269 ? -12.296 6.970 1.128 1.00 96.31 269 LEU A O 1
ATOM 2088 N N . PRO A 1 270 ? -13.059 8.898 2.037 1.00 97.31 270 PRO A N 1
ATOM 2089 C CA . PRO A 1 270 ? -12.306 8.774 3.281 1.00 97.31 270 PRO A CA 1
ATOM 2090 C C . PRO A 1 270 ? -12.699 7.513 4.048 1.00 97.31 270 PRO A C 1
ATOM 2092 O O . PRO A 1 270 ? -13.806 6.988 3.877 1.00 97.31 270 PRO A O 1
ATOM 2095 N N . PHE A 1 271 ? -11.795 7.012 4.887 1.00 98.00 271 PHE A N 1
ATOM 2096 C CA . PHE A 1 271 ? -12.073 5.873 5.757 1.00 98.00 271 PHE A CA 1
ATOM 2097 C C . PHE A 1 271 ? -13.259 6.200 6.668 1.00 98.00 271 PHE A C 1
ATOM 2099 O O . PHE A 1 271 ? -13.304 7.267 7.271 1.00 98.00 271 PHE A O 1
ATOM 2106 N N . ASN A 1 272 ? -14.226 5.286 6.749 1.00 98.25 272 ASN A N 1
ATOM 2107 C CA . ASN A 1 272 ? -15.357 5.378 7.667 1.00 98.25 272 ASN A CA 1
ATOM 2108 C C . ASN A 1 272 ? -15.389 4.134 8.566 1.00 98.25 272 ASN A C 1
ATOM 2110 O O . ASN A 1 272 ? -15.671 3.038 8.084 1.00 98.25 272 ASN A O 1
ATOM 2114 N N . LEU A 1 273 ? -15.087 4.298 9.852 1.00 98.19 273 LEU A N 1
ATOM 2115 C CA . LEU A 1 273 ? -15.074 3.232 10.859 1.00 98.19 273 LEU A CA 1
ATOM 2116 C C . LEU A 1 273 ? -16.158 3.525 11.901 1.00 98.19 273 LEU A C 1
ATOM 2118 O O . LEU A 1 273 ? -15.942 4.338 12.795 1.00 98.19 273 LEU A O 1
ATOM 2122 N N . GLU A 1 274 ? -17.343 2.919 11.782 1.00 95.62 274 GLU A N 1
ATOM 2123 C CA . GLU A 1 274 ? -18.479 3.179 12.692 1.00 95.62 274 GLU A CA 1
ATOM 2124 C C . GLU A 1 274 ? -18.785 4.686 12.859 1.00 95.62 274 GLU A C 1
ATOM 2126 O O . GLU A 1 274 ? -19.013 5.191 13.964 1.00 95.62 274 GLU A O 1
ATOM 2131 N N . GLY A 1 275 ? -18.757 5.427 11.745 1.00 96.81 275 GLY A N 1
ATOM 2132 C CA . GLY A 1 275 ? -19.005 6.868 11.708 1.00 96.81 275 GLY A CA 1
ATOM 2133 C C . GLY A 1 275 ? -17.786 7.739 12.015 1.00 96.81 275 GLY A C 1
ATOM 2134 O O . GLY A 1 275 ? -17.884 8.953 11.858 1.00 96.81 275 GLY A O 1
ATOM 2135 N N . TRP A 1 276 ? -16.647 7.162 12.414 1.00 98.31 276 TRP A N 1
ATOM 2136 C CA . TRP A 1 276 ? -15.376 7.882 12.462 1.00 98.31 276 TRP A CA 1
ATOM 2137 C C . TRP A 1 276 ? -14.835 8.067 11.052 1.00 98.31 276 TRP A C 1
ATOM 2139 O O . TRP A 1 276 ? -14.416 7.102 10.411 1.00 98.31 276 TRP A O 1
ATOM 2149 N N . ILE A 1 277 ? -14.865 9.308 10.576 1.00 98.50 277 ILE A N 1
ATOM 2150 C CA . ILE A 1 277 ? -14.417 9.690 9.239 1.00 98.50 277 ILE A CA 1
ATOM 2151 C C . ILE A 1 277 ? -12.989 10.212 9.309 1.00 98.50 277 ILE A C 1
ATOM 2153 O O . ILE A 1 277 ? -12.715 11.129 10.085 1.00 98.50 277 ILE A O 1
ATOM 2157 N N . SER A 1 278 ? -12.092 9.653 8.500 1.00 98.62 278 SER A N 1
ATOM 2158 C CA . SER A 1 278 ? -10.708 10.118 8.426 1.00 98.62 278 SER A CA 1
ATOM 2159 C C . SER A 1 278 ? -10.534 11.347 7.535 1.00 98.62 278 SER A C 1
ATOM 2161 O O . SER A 1 278 ? -11.222 11.520 6.530 1.00 98.62 278 SER A O 1
ATOM 2163 N N . SER A 1 279 ? -9.567 12.185 7.894 1.00 98.38 279 SER A N 1
ATOM 2164 C CA . SER A 1 279 ? -9.075 13.308 7.095 1.00 98.38 279 SER A CA 1
ATOM 2165 C C . SER A 1 279 ? -7.563 13.415 7.257 1.00 98.38 279 SER A C 1
ATOM 2167 O O . SER A 1 279 ? -7.045 13.128 8.334 1.00 98.38 279 SER A O 1
ATOM 2169 N N . GLY A 1 280 ? -6.864 13.832 6.204 1.00 97.06 280 GLY A N 1
ATOM 2170 C CA . GLY A 1 280 ? -5.433 14.138 6.241 1.00 97.06 280 GLY A CA 1
ATOM 2171 C C . GLY A 1 280 ? -5.186 15.633 6.439 1.00 97.06 280 GLY A C 1
ATOM 2172 O O . GLY A 1 280 ? -6.008 16.450 6.023 1.00 97.06 280 GLY A O 1
ATOM 2173 N N . ASP A 1 281 ? -4.038 15.982 7.021 1.00 94.12 281 ASP A N 1
ATOM 2174 C CA . ASP A 1 281 ? -3.624 17.376 7.274 1.00 94.12 281 ASP A CA 1
ATOM 2175 C C . ASP A 1 281 ? -2.518 17.860 6.307 1.00 94.12 281 ASP A C 1
ATOM 2177 O O . ASP A 1 281 ? -1.860 18.879 6.522 1.00 94.12 281 ASP A O 1
ATOM 2181 N N . GLY A 1 282 ? -2.330 17.149 5.189 1.00 92.12 282 GLY A N 1
ATOM 2182 C CA . GLY A 1 282 ? -1.411 17.521 4.104 1.00 92.12 282 GLY A CA 1
ATOM 2183 C C . GLY A 1 282 ? 0.014 16.974 4.237 1.00 92.12 282 GLY A C 1
ATOM 2184 O O . GLY A 1 282 ? 0.830 17.186 3.336 1.00 92.12 282 GLY A O 1
ATOM 2185 N N . ALA A 1 283 ? 0.305 16.241 5.310 1.00 95.94 283 ALA A N 1
ATOM 2186 C CA . ALA A 1 283 ? 1.531 15.476 5.496 1.00 95.94 283 ALA A CA 1
ATOM 2187 C C . ALA A 1 283 ? 1.198 14.011 5.810 1.00 95.94 283 ALA A C 1
ATOM 2189 O O . ALA A 1 283 ? 0.147 13.709 6.368 1.00 95.94 283 ALA A O 1
ATOM 2190 N N . GLU A 1 284 ? 2.088 13.103 5.411 1.00 96.31 284 GLU A N 1
ATOM 2191 C CA . GLU A 1 284 ? 1.930 11.671 5.681 1.00 96.31 284 GLU A CA 1
ATOM 2192 C C . GLU A 1 284 ? 1.885 11.433 7.198 1.00 96.31 284 GLU A C 1
ATOM 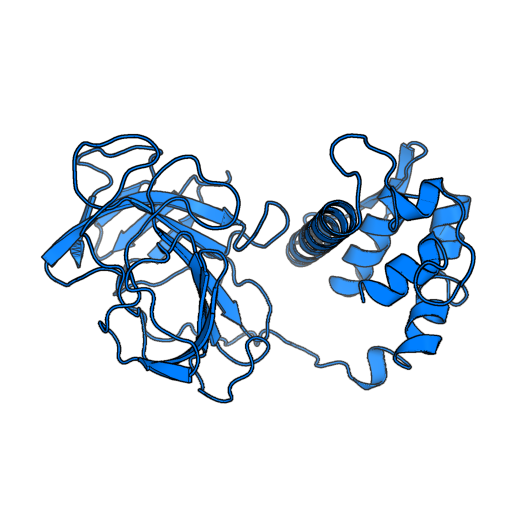2194 O O . GLU A 1 284 ? 2.683 12.032 7.916 1.00 96.31 284 GLU A O 1
ATOM 2199 N N . TYR A 1 285 ? 0.986 10.557 7.661 1.00 97.81 285 TYR A N 1
ATOM 2200 C CA . TYR A 1 285 ? 0.688 10.270 9.078 1.00 97.81 285 TYR A CA 1
ATOM 2201 C C . TYR A 1 285 ? -0.037 11.382 9.852 1.00 97.81 285 TYR A C 1
ATOM 2203 O O . TYR A 1 285 ? -0.576 11.098 10.924 1.00 97.81 285 TYR A O 1
ATOM 2211 N N . ASP A 1 286 ? -0.139 12.598 9.317 1.00 98.12 286 ASP A N 1
ATOM 2212 C CA . ASP A 1 286 ? -0.869 13.686 9.965 1.00 98.12 286 ASP A CA 1
ATOM 2213 C C . ASP A 1 286 ? -2.343 13.662 9.539 1.00 98.12 286 ASP A C 1
ATOM 2215 O O . ASP A 1 286 ? -2.684 13.672 8.350 1.00 98.12 286 ASP A O 1
ATOM 2219 N N . GLY A 1 287 ? -3.247 13.639 10.516 1.00 98.06 287 GLY A N 1
ATOM 2220 C CA . GLY A 1 287 ? -4.675 13.648 10.236 1.00 98.06 287 GLY A CA 1
ATOM 2221 C C . GLY A 1 287 ? -5.563 13.462 11.456 1.00 98.06 287 GLY A C 1
ATOM 2222 O O . GLY A 1 287 ? -5.110 13.386 12.600 1.00 98.06 287 GLY A O 1
ATOM 2223 N N . THR A 1 288 ? -6.863 13.363 11.196 1.00 98.50 288 THR A N 1
ATOM 2224 C CA . THR A 1 288 ? -7.903 13.253 12.222 1.00 98.50 288 THR A CA 1
ATOM 2225 C C . THR A 1 288 ? -8.908 12.152 11.905 1.00 98.50 288 THR A C 1
ATOM 2227 O O . THR A 1 288 ? -9.125 11.805 10.745 1.00 98.50 288 THR A O 1
ATOM 2230 N N . LEU A 1 289 ? -9.547 11.624 12.948 1.00 98.62 289 LEU A N 1
ATOM 2231 C CA . LEU A 1 289 ? -10.804 10.885 12.879 1.00 98.62 289 LEU A CA 1
ATOM 2232 C C . LEU A 1 289 ? -11.894 11.730 13.535 1.00 98.62 289 LEU A C 1
ATOM 2234 O O . LEU A 1 289 ? -11.731 12.160 14.675 1.00 98.62 289 LEU A O 1
ATOM 2238 N N . SER A 1 290 ? -13.011 11.950 12.842 1.00 98.25 290 SER A N 1
ATOM 2239 C CA . SER A 1 290 ? -14.126 12.763 13.345 1.00 98.25 290 SER A CA 1
ATOM 2240 C C . SER A 1 290 ? -15.446 11.996 13.377 1.00 98.25 290 SER A C 1
ATOM 2242 O O . SER A 1 290 ? -15.787 11.324 12.406 1.00 98.25 290 SER A O 1
ATOM 2244 N N . ARG A 1 291 ? -16.210 12.125 14.469 1.00 97.56 291 ARG A N 1
ATOM 2245 C CA . ARG A 1 291 ? -17.554 11.540 14.641 1.00 97.56 291 ARG A CA 1
ATOM 2246 C C . ARG A 1 291 ? -18.394 12.404 15.578 1.00 97.56 291 ARG A C 1
ATOM 2248 O O . ARG A 1 291 ? -17.934 12.752 16.657 1.00 97.56 291 ARG A O 1
ATOM 2255 N N . ASP A 1 292 ? -19.619 12.752 15.183 1.00 95.62 292 ASP A N 1
ATOM 2256 C CA . ASP A 1 292 ? -20.591 13.474 16.028 1.00 95.62 292 ASP A CA 1
ATOM 2257 C C . ASP A 1 292 ? -20.051 14.758 16.702 1.00 95.62 292 ASP A C 1
ATOM 2259 O O . ASP A 1 292 ? -20.386 15.085 17.839 1.00 95.62 292 ASP A O 1
ATOM 2263 N N . GLY A 1 293 ? -19.191 15.503 15.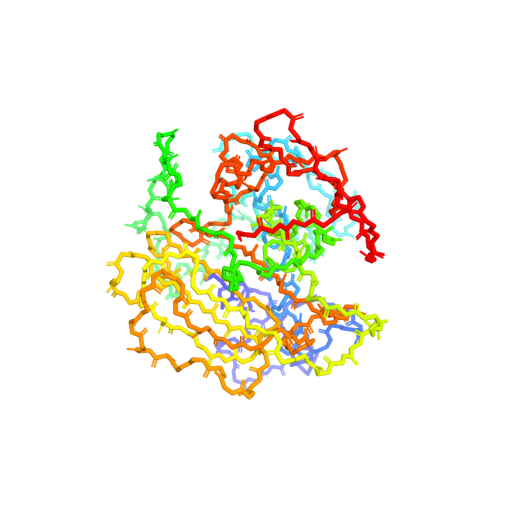998 1.00 94.50 293 GLY A N 1
ATOM 2264 C CA . GLY A 1 293 ? -18.556 16.727 16.509 1.00 94.50 293 GLY A CA 1
ATOM 2265 C C . GLY A 1 293 ? -17.336 16.495 17.409 1.00 94.50 293 GLY A C 1
ATOM 2266 O O . GLY A 1 293 ? -16.703 17.465 17.823 1.00 94.50 293 GLY A O 1
ATOM 2267 N N . LEU A 1 294 ? -16.980 15.239 17.684 1.00 95.88 294 LEU A N 1
ATOM 2268 C CA . LEU A 1 294 ? -15.708 14.850 18.286 1.00 95.88 294 LEU A CA 1
ATOM 2269 C C . LEU A 1 294 ? -14.650 14.683 17.196 1.00 95.88 294 LEU A C 1
ATOM 2271 O O . LEU A 1 294 ? -14.960 14.231 16.094 1.00 95.88 294 LEU A O 1
ATOM 2275 N N . SER A 1 295 ? -13.405 15.012 17.529 1.00 97.12 295 SER A N 1
ATOM 2276 C CA . SER A 1 295 ? -12.242 14.830 16.664 1.00 97.12 295 SER A CA 1
ATOM 2277 C C . SER A 1 295 ? -11.085 14.273 17.484 1.00 97.12 295 SER A C 1
ATOM 2279 O O . SER A 1 295 ? -10.795 14.781 18.566 1.00 97.12 295 SER A O 1
ATOM 2281 N N . VAL A 1 296 ? -10.426 13.253 16.947 1.00 97.94 296 VAL A N 1
ATOM 2282 C CA . VAL A 1 296 ? -9.226 12.616 17.494 1.00 97.94 296 VAL A CA 1
ATOM 2283 C C . VAL A 1 296 ? -8.106 12.847 16.489 1.00 97.94 296 VAL A C 1
ATOM 2285 O O . VAL A 1 296 ? -8.225 12.449 15.332 1.00 97.94 296 VAL A O 1
ATOM 2288 N N . THR A 1 297 ? -7.035 13.508 16.912 1.00 98.25 297 THR A N 1
ATOM 2289 C CA . THR A 1 297 ? -5.864 13.771 16.064 1.00 98.25 297 THR A CA 1
ATOM 2290 C C . THR A 1 297 ? -4.856 12.638 16.203 1.00 98.25 297 THR A C 1
ATOM 2292 O O . THR A 1 297 ? -4.620 12.149 17.310 1.00 98.25 297 THR A O 1
ATOM 2295 N N . ALA A 1 298 ? -4.269 12.223 15.082 1.00 98.06 298 ALA A N 1
ATOM 2296 C CA . ALA A 1 298 ? -3.189 11.251 15.072 1.00 98.06 298 ALA A CA 1
ATOM 2297 C C . ALA A 1 298 ? -1.972 11.788 15.836 1.00 98.06 298 ALA A C 1
ATOM 2299 O O . ALA A 1 298 ? -1.619 12.963 15.736 1.00 98.06 298 ALA A O 1
ATOM 2300 N N . TRP A 1 299 ? -1.325 10.917 16.602 1.00 96.69 299 TRP A N 1
ATOM 2301 C CA . TRP A 1 299 ? -0.112 11.260 17.335 1.00 96.69 299 TRP A CA 1
ATOM 2302 C C . TRP A 1 299 ? 0.789 10.036 17.458 1.00 96.69 299 TRP A C 1
ATOM 2304 O O . TRP A 1 299 ? 0.329 9.002 17.938 1.00 96.69 299 TRP A O 1
ATOM 2314 N N . ASP A 1 300 ? 2.069 10.163 17.093 1.00 92.75 300 ASP A N 1
ATOM 2315 C CA . ASP A 1 300 ? 3.073 9.092 17.216 1.00 92.75 300 ASP A CA 1
ATOM 2316 C C . ASP A 1 300 ? 3.429 8.842 18.697 1.00 92.75 300 ASP A C 1
ATOM 2318 O O . ASP A 1 300 ? 4.443 9.289 19.238 1.00 92.75 300 ASP A O 1
ATOM 2322 N N . GLY A 1 301 ? 2.499 8.198 19.402 1.00 91.44 301 GLY A N 1
ATOM 2323 C CA . GLY A 1 301 ? 2.531 7.939 20.833 1.00 91.44 301 GLY A CA 1
ATOM 2324 C C . GLY A 1 301 ? 1.132 7.703 21.405 1.00 91.44 301 GLY A C 1
ATOM 2325 O O . GLY A 1 301 ? 0.127 7.738 20.701 1.00 91.44 301 GLY A O 1
ATOM 2326 N N . ARG A 1 302 ? 1.045 7.478 22.717 1.00 93.25 302 ARG A N 1
ATOM 2327 C CA . ARG A 1 302 ? -0.235 7.296 23.417 1.00 93.25 302 ARG A CA 1
ATOM 2328 C C . ARG A 1 302 ? -0.460 8.453 24.378 1.00 93.25 302 ARG A C 1
ATOM 2330 O O . ARG A 1 302 ? 0.320 8.636 25.309 1.00 93.25 302 ARG A O 1
ATOM 2337 N N . ILE A 1 303 ? -1.508 9.228 24.135 1.00 94.81 303 ILE A N 1
ATOM 2338 C CA . ILE A 1 303 ? -1.943 10.357 24.966 1.00 94.81 303 ILE A CA 1
ATOM 2339 C C . ILE A 1 303 ? -3.457 10.272 25.176 1.00 94.81 303 ILE A C 1
ATOM 2341 O O . ILE A 1 303 ? -4.139 9.542 24.466 1.00 94.81 303 ILE A O 1
ATOM 2345 N N . ALA A 1 304 ? -4.019 10.977 26.154 1.00 94.31 304 ALA A N 1
ATOM 2346 C CA . ALA A 1 304 ? -5.456 10.874 26.429 1.00 94.31 304 ALA A CA 1
ATOM 2347 C C . ALA A 1 304 ? -6.313 11.339 25.232 1.00 94.31 304 ALA A C 1
ATOM 2349 O O . ALA A 1 304 ? -7.403 10.824 24.997 1.00 94.31 304 ALA A O 1
ATOM 2350 N N . GLU A 1 305 ? -5.793 12.289 24.461 1.00 96.19 305 GLU A N 1
ATOM 2351 C CA . GLU A 1 305 ? -6.460 12.983 23.364 1.00 96.19 305 GLU A CA 1
ATOM 2352 C C . GLU A 1 305 ? -6.558 12.148 22.083 1.00 96.19 305 GLU A C 1
ATOM 2354 O O . GLU A 1 305 ? -7.442 12.402 21.267 1.00 96.19 305 GLU A O 1
ATOM 2359 N N . ASN A 1 306 ? -5.682 11.152 21.902 1.00 97.19 306 ASN A N 1
ATOM 2360 C CA . ASN A 1 306 ? -5.704 10.280 20.728 1.00 97.19 306 ASN A CA 1
ATOM 2361 C C . ASN A 1 306 ? -6.362 8.919 20.991 1.00 97.19 306 ASN A C 1
ATOM 2363 O O . ASN A 1 306 ? -6.203 7.993 20.200 1.00 97.19 306 ASN A O 1
ATOM 2367 N N . GLN A 1 307 ? -7.100 8.777 22.093 1.00 97.12 307 GLN A N 1
ATOM 2368 C CA . GLN A 1 307 ? -7.806 7.542 22.417 1.00 97.12 307 GLN A CA 1
ATOM 2369 C C . GLN A 1 307 ? -9.130 7.426 21.655 1.00 97.12 307 GLN A C 1
ATOM 2371 O O . GLN A 1 307 ? -9.934 8.356 21.617 1.00 97.12 307 GLN A O 1
ATOM 2376 N N . ILE A 1 308 ? -9.383 6.242 21.107 1.00 96.38 308 ILE A N 1
ATOM 2377 C CA . ILE A 1 308 ? -10.610 5.873 20.411 1.00 96.38 308 ILE A CA 1
ATOM 2378 C C . ILE A 1 308 ? -11.125 4.544 20.966 1.00 96.38 308 ILE A C 1
ATOM 2380 O O . ILE A 1 308 ? -10.365 3.602 21.183 1.00 96.38 308 ILE A O 1
ATOM 2384 N N . GLN A 1 309 ? -12.426 4.479 21.231 1.00 94.25 309 GLN A N 1
ATOM 2385 C CA . GLN A 1 309 ? -13.094 3.294 21.760 1.00 94.25 309 GLN A CA 1
ATOM 2386 C C . GLN A 1 309 ? -14.194 2.856 20.797 1.00 94.25 309 GLN A C 1
ATOM 2388 O O . GLN A 1 309 ? -14.838 3.695 20.154 1.00 94.25 309 GLN A O 1
ATOM 2393 N N . ARG A 1 310 ? -14.379 1.541 20.727 1.00 88.19 310 ARG A N 1
ATOM 2394 C CA . ARG A 1 310 ? -15.476 0.891 20.032 1.00 88.19 310 ARG A CA 1
ATOM 2395 C C . ARG A 1 310 ? -16.642 0.699 20.984 1.00 88.19 310 ARG A C 1
ATOM 2397 O O . ARG A 1 310 ? -16.405 0.098 22.060 1.00 88.19 310 ARG A O 1
#

Foldseek 3Di:
DLVLQLCQQFVVPPDPDGDVVCQQQSNQDDDPVQGHDVSNSVVLVLLLLQQLVCVVVVNDQWEQAPVRDIDGDDNPDHSNLRSQLNSQRVRDDPVSSVQQSDCNHSVVSCCVVPNHPVVPDDPCLDDPPDADDAFADFFAAQFKWFFAFAQAALDPRRAASFKTKTAGDDDDFFFDFDPTFGHGRAWFFFLDWDQQKTKGDHVHPSDSQAAKMKIKGQFDPPPADDGRDTHHGGHTRHAFGCTHDGDRYGIIMIGMDHSNHGDTQAPPHHDAHPQFRWHAPPDGRWTWTDHPRQIATHHNDDDPRRMDGD